Protein AF-A0A1H6TQX0-F1 (afdb_monomer_lite)

Radius of gyration: 22.87 Å; chains: 1; bounding box: 57×32×76 Å

Organism: NCBI:txid64971

Foldseek 3Di:
DDADQFVVVVCVVVQKDKWKFFLALATETDDPVRVVCQRVQNDADQADHPQWRFMKMWIDHPVCLPDIDIFTFTFGHDLLRGGPRPLRRVLVVVQVVLVVVVVVVVVPPPDDRDCPVSLPPRPGGDDRPPLSVLLNVLVSCVVSVHDQDPLQVVLLCCLLPPDDVSVVVHDLNNLLNLLVCCPPPPNLVSNLVCQLVDDLVSLQSNLSSLLNDARDQSNLASLQVNLVVLLQDPPRDLSNNLSSLSNQLHPNHDDDCVLVLVCLQPQDPVRSCNVSLQDLSNLVSCLSRNLVVCLPLSSVLSSLLSLLVHDLVRNVVSVSSQCSRNSSVVSVVVCQVVPDCPGSNVVSVVVVVVVVVVVD

pLDDT: mean 90.81, std 10.75, range [38.16, 98.5]

Secondary structure (DSSP, 8-state):
-PPP--HHHHHHHHT-EEEEEE-SSS-EEPPHHHHHHHHTTSS--SS-BTTEEEEEEEEEETTEEEEEEEEEEEEEB-TTS-B-HHHHHHHHHHHHHHHHHHHHHTTTS------HHHHTT-TTB----HHHHHHHHHHHHHHTTPPPPTTHHHHHHHHHS--TTGGGG--HHHHHHHHHHTTSTTHHHHHHTTGGGS-HHHHHHHHHHHTTSPPPHHHHHHHHHHHHHHHT-TT--HHHHHHHHHHT--TT-----HHHHHHHHS--TTSTTHHHHT-HHHHHHHHHH-TTGGGSHHHHHHHHHHHTTS-HHHHHHHHHHHHHSHHHHHHHHHHHHH--TTSHHHHHHHHHHHHHHTT-

Structure (mmCIF, N/CA/C/O backbone):
data_AF-A0A1H6TQX0-F1
#
_entry.id   AF-A0A1H6TQX0-F1
#
loop_
_atom_site.group_PDB
_atom_site.id
_atom_site.type_symbol
_atom_site.label_atom_id
_atom_site.label_alt_id
_atom_site.label_comp_id
_atom_site.label_asym_id
_atom_site.label_entity_id
_atom_site.label_seq_id
_atom_site.pdbx_PDB_ins_code
_atom_site.Cartn_x
_atom_site.Cartn_y
_atom_site.Cartn_z
_atom_site.occupancy
_atom_site.B_iso_or_equiv
_atom_site.auth_seq_id
_atom_site.auth_comp_id
_atom_site.auth_asym_id
_atom_site.auth_atom_id
_atom_site.pdbx_PDB_model_num
ATOM 1 N N . MET A 1 1 ? -14.479 -4.172 -39.875 1.00 38.50 1 MET A N 1
ATOM 2 C CA . MET A 1 1 ? -13.269 -3.961 -39.053 1.00 38.50 1 MET A CA 1
ATOM 3 C C . MET A 1 1 ? -13.738 -3.747 -37.628 1.00 38.50 1 MET A C 1
ATOM 5 O O . MET A 1 1 ? -14.484 -2.806 -37.402 1.00 38.50 1 MET A O 1
ATOM 9 N N . SER A 1 2 ? -13.435 -4.670 -36.717 1.00 43.44 2 SER A N 1
ATOM 10 C CA . SER A 1 2 ? -13.906 -4.606 -35.328 1.00 43.44 2 SER A CA 1
ATOM 11 C C . SER A 1 2 ? -13.287 -3.389 -34.644 1.00 43.44 2 SER A C 1
ATOM 13 O O . SER A 1 2 ? -12.057 -3.279 -34.618 1.00 43.44 2 SER A O 1
ATOM 15 N N . ALA A 1 3 ? -14.134 -2.472 -34.173 1.00 55.44 3 ALA A N 1
ATOM 16 C CA . ALA A 1 3 ? -13.717 -1.235 -33.531 1.00 55.44 3 ALA A CA 1
ATOM 17 C C . ALA A 1 3 ? -12.873 -1.524 -32.277 1.00 55.44 3 ALA A C 1
ATOM 19 O O . ALA A 1 3 ? -13.011 -2.564 -31.635 1.00 55.44 3 ALA A O 1
ATOM 20 N N . PHE A 1 4 ? -11.932 -0.629 -31.993 1.00 59.53 4 PHE A N 1
ATOM 21 C CA . PHE A 1 4 ? -11.082 -0.707 -30.816 1.00 59.53 4 PHE A CA 1
ATOM 22 C C . PHE A 1 4 ? -11.877 -0.214 -29.611 1.00 59.53 4 PHE A C 1
ATOM 24 O O . PHE A 1 4 ? -12.321 0.936 -29.600 1.00 59.53 4 PHE A O 1
ATOM 31 N N . HIS A 1 5 ? -12.058 -1.077 -28.617 1.00 75.88 5 HIS A N 1
ATOM 32 C CA . HIS A 1 5 ? -12.863 -0.753 -27.440 1.00 75.88 5 HIS A CA 1
ATOM 33 C C . HIS A 1 5 ? -12.057 -0.806 -26.135 1.00 75.88 5 HIS A C 1
ATOM 35 O O . HIS A 1 5 ? -12.565 -0.402 -25.095 1.00 75.88 5 HIS A O 1
ATOM 41 N N . THR A 1 6 ? -10.801 -1.268 -26.169 1.00 89.75 6 THR A N 1
ATOM 42 C CA . THR A 1 6 ? -9.946 -1.390 -24.978 1.00 89.75 6 THR A CA 1
ATOM 43 C C . THR A 1 6 ? -8.479 -1.042 -25.270 1.00 89.75 6 THR A C 1
ATOM 45 O O . THR A 1 6 ? -8.021 -1.104 -26.413 1.00 89.75 6 THR A O 1
ATOM 48 N N . LEU A 1 7 ? -7.730 -0.662 -24.233 1.00 92.00 7 LEU A N 1
ATOM 49 C CA . LEU A 1 7 ? -6.272 -0.521 -24.252 1.00 92.00 7 LEU A CA 1
ATOM 50 C C . LEU A 1 7 ? -5.598 -1.880 -24.433 1.00 92.00 7 LEU A C 1
ATOM 52 O O . LEU A 1 7 ? -4.592 -1.961 -25.129 1.00 92.00 7 LEU A O 1
ATOM 56 N N . THR A 1 8 ? -6.170 -2.945 -23.866 1.00 92.06 8 THR A N 1
ATOM 57 C CA . THR A 1 8 ? -5.732 -4.324 -24.124 1.00 92.06 8 THR A CA 1
ATOM 58 C C . THR A 1 8 ? -5.722 -4.622 -25.627 1.00 92.06 8 THR A C 1
ATOM 60 O O . THR A 1 8 ? -4.675 -4.980 -26.162 1.00 92.06 8 THR A O 1
ATOM 63 N N . ASP A 1 9 ? -6.835 -4.380 -26.335 1.00 89.50 9 ASP A N 1
ATOM 64 C CA . ASP A 1 9 ? -6.914 -4.575 -27.793 1.00 89.50 9 ASP A CA 1
ATOM 65 C C . ASP A 1 9 ? -5.861 -3.742 -28.533 1.00 89.50 9 ASP A C 1
ATOM 67 O O . ASP A 1 9 ? -5.302 -4.175 -29.544 1.00 89.50 9 ASP A O 1
ATOM 71 N N . PHE A 1 10 ? -5.617 -2.519 -28.057 1.00 88.75 10 PHE A N 1
ATOM 72 C CA . PHE A 1 10 ? -4.607 -1.639 -28.626 1.00 88.75 10 PHE A CA 1
ATOM 73 C C . PHE A 1 10 ? -3.198 -2.236 -28.487 1.00 88.75 10 PHE A C 1
ATOM 75 O O . PHE A 1 10 ? -2.486 -2.343 -29.490 1.00 88.75 10 PHE A O 1
ATOM 82 N N . PHE A 1 11 ? -2.792 -2.657 -27.286 1.00 90.12 11 PHE A N 1
ATOM 83 C CA . PHE A 1 11 ? -1.466 -3.236 -27.057 1.00 90.12 11 PHE A CA 1
ATOM 84 C C . PHE A 1 11 ? -1.273 -4.550 -27.824 1.00 90.12 11 PHE A C 1
ATOM 86 O O . PHE A 1 11 ? -0.277 -4.702 -28.530 1.00 90.12 11 PHE A O 1
ATOM 93 N N . GLU A 1 12 ? -2.257 -5.451 -27.789 1.00 89.12 12 GLU A N 1
ATOM 94 C CA . GLU A 1 12 ? -2.189 -6.734 -28.500 1.00 89.12 12 GLU A CA 1
ATOM 95 C C . GLU A 1 12 ? -2.036 -6.553 -30.016 1.00 89.12 12 GLU A C 1
ATOM 97 O O . GLU A 1 12 ? -1.191 -7.191 -30.643 1.00 89.12 12 GLU A O 1
ATOM 102 N N . ARG A 1 13 ? -2.813 -5.649 -30.624 1.00 85.12 13 ARG A N 1
ATOM 103 C CA . ARG A 1 13 ? -2.781 -5.432 -32.081 1.00 85.12 13 ARG A CA 1
ATOM 104 C C . ARG A 1 13 ? -1.584 -4.619 -32.552 1.00 85.12 13 ARG A C 1
ATOM 106 O O . ARG A 1 13 ? -1.147 -4.799 -33.685 1.00 85.12 13 ARG A O 1
ATOM 113 N N . SER A 1 14 ? -1.079 -3.716 -31.714 1.00 85.12 14 SER A N 1
ATOM 114 C CA . SER A 1 14 ? 0.161 -2.978 -31.988 1.00 85.12 14 SER A CA 1
ATOM 115 C C . SER A 1 14 ? 1.407 -3.853 -31.813 1.00 85.12 14 SER A C 1
ATOM 117 O O . SER A 1 14 ? 2.475 -3.496 -32.304 1.00 85.12 14 SER A O 1
ATOM 119 N N . GLY A 1 15 ? 1.278 -5.013 -31.159 1.00 87.44 15 GLY A N 1
ATOM 120 C CA . GLY A 1 15 ? 2.401 -5.886 -30.830 1.00 87.44 15 GLY A CA 1
ATOM 121 C C . GLY A 1 15 ? 3.243 -5.360 -29.666 1.00 87.44 15 GLY A C 1
ATOM 122 O O . GLY A 1 15 ? 4.399 -5.758 -29.526 1.00 87.44 15 GLY A O 1
ATOM 123 N N . ALA A 1 16 ? 2.696 -4.450 -28.857 1.00 89.88 16 ALA A N 1
ATOM 124 C CA . ALA A 1 16 ? 3.351 -3.951 -27.659 1.00 89.88 16 ALA A CA 1
ATOM 125 C C . ALA A 1 16 ? 3.200 -4.950 -26.503 1.00 89.88 16 ALA A C 1
ATOM 127 O O . ALA A 1 16 ? 2.113 -5.458 -26.226 1.00 89.88 16 ALA A O 1
ATOM 128 N N . CYS A 1 17 ? 4.290 -5.178 -25.778 1.00 91.88 17 CYS A N 1
ATOM 129 C CA . CYS A 1 17 ? 4.244 -5.808 -24.465 1.00 91.88 17 CYS A CA 1
ATOM 130 C C . CYS A 1 17 ? 3.866 -4.746 -23.432 1.00 91.88 17 CYS A C 1
ATOM 132 O O . CYS A 1 17 ? 4.392 -3.634 -23.495 1.00 91.88 17 CYS A O 1
ATOM 134 N N . TYR A 1 18 ? 3.001 -5.072 -22.469 1.00 94.69 18 TYR A N 1
ATOM 135 C CA . TYR A 1 18 ? 2.595 -4.122 -21.434 1.00 94.69 18 TYR A CA 1
ATOM 136 C C . TYR A 1 18 ? 2.398 -4.772 -20.061 1.00 94.69 18 TYR A C 1
ATOM 138 O O . TYR A 1 18 ? 2.115 -5.964 -19.951 1.00 94.69 18 TYR A O 1
ATOM 146 N N . GLN A 1 19 ? 2.501 -3.949 -19.019 1.00 96.38 19 GLN A N 1
ATOM 147 C CA . GLN A 1 19 ? 2.161 -4.278 -17.640 1.00 96.38 19 GLN A CA 1
ATOM 148 C C . GLN A 1 19 ? 1.362 -3.128 -17.031 1.00 96.38 19 GLN A C 1
ATOM 150 O O . GLN A 1 19 ? 1.789 -1.970 -17.056 1.00 96.38 19 GLN A O 1
ATOM 155 N N . ALA A 1 20 ? 0.209 -3.465 -16.457 1.00 97.44 20 ALA A N 1
ATOM 156 C CA . ALA A 1 20 ? -0.610 -2.533 -15.699 1.00 97.44 20 ALA A CA 1
ATOM 157 C C . ALA A 1 20 ? -0.277 -2.591 -14.205 1.00 97.44 20 ALA A C 1
ATOM 159 O O . ALA A 1 20 ? 0.043 -3.651 -13.665 1.00 97.44 20 ALA A O 1
ATOM 160 N N . PHE A 1 21 ? -0.385 -1.448 -13.540 1.00 97.94 21 PHE A N 1
ATOM 161 C CA . PHE A 1 21 ? -0.155 -1.273 -12.113 1.00 97.94 21 PHE A CA 1
ATOM 162 C C . PHE A 1 21 ? -1.321 -0.499 -11.499 1.00 97.94 21 PHE A C 1
ATOM 164 O O . PHE A 1 21 ? -1.766 0.493 -12.080 1.00 97.94 21 PHE A O 1
ATOM 171 N N . ASP A 1 22 ? -1.779 -0.905 -10.312 1.00 97.38 22 ASP A N 1
ATOM 172 C CA . ASP A 1 22 ? -2.565 -0.007 -9.461 1.00 97.38 22 ASP A CA 1
ATOM 173 C C . ASP A 1 22 ? -1.637 1.087 -8.936 1.00 97.38 22 ASP A C 1
ATOM 175 O O . ASP A 1 22 ? -0.487 0.823 -8.599 1.00 97.38 22 ASP A O 1
ATOM 179 N N . LEU A 1 23 ? -2.141 2.314 -8.870 1.00 96.69 23 LEU A N 1
ATOM 180 C CA . LEU A 1 23 ? -1.506 3.464 -8.225 1.00 96.69 23 LEU A CA 1
ATOM 181 C C . LEU A 1 23 ? -2.432 4.104 -7.182 1.00 96.69 23 LEU A C 1
ATOM 183 O O . LEU A 1 23 ? -2.080 5.123 -6.582 1.00 96.69 23 LEU A O 1
ATOM 187 N N . GLY A 1 24 ? -3.630 3.548 -6.982 1.00 93.12 24 GLY A N 1
ATOM 188 C CA . GLY A 1 24 ? -4.632 4.071 -6.068 1.00 93.12 24 GLY A CA 1
ATOM 189 C C . GLY A 1 24 ? -4.248 3.808 -4.619 1.00 93.12 24 GLY A C 1
ATOM 190 O O . GLY A 1 24 ? -3.611 4.643 -3.960 1.00 93.12 24 GLY A O 1
ATOM 191 N N . ARG A 1 25 ? -4.661 2.643 -4.113 1.00 91.00 25 ARG A N 1
ATOM 192 C CA . ARG A 1 25 ? -4.471 2.283 -2.701 1.00 91.00 25 ARG A CA 1
ATOM 193 C C . ARG A 1 25 ? -3.053 1.796 -2.433 1.00 91.00 25 ARG A C 1
ATOM 195 O O . ARG A 1 25 ? -2.529 2.089 -1.358 1.00 91.00 25 ARG A O 1
ATOM 202 N N . ARG A 1 26 ? -2.418 1.111 -3.387 1.00 93.56 26 ARG A N 1
ATOM 203 C CA . ARG A 1 26 ? -1.038 0.615 -3.285 1.00 93.56 26 ARG A CA 1
ATOM 204 C C . ARG A 1 26 ? -0.415 0.577 -4.673 1.00 93.56 26 ARG A C 1
ATOM 206 O O . ARG A 1 26 ? -1.087 0.183 -5.615 1.00 93.56 26 ARG A O 1
ATOM 213 N N . VAL A 1 27 ? 0.860 0.939 -4.802 1.00 96.88 27 VAL A N 1
ATOM 214 C CA . VAL A 1 27 ? 1.563 0.687 -6.064 1.00 96.88 27 VAL A CA 1
ATOM 215 C C . VAL A 1 27 ? 1.867 -0.802 -6.159 1.00 96.88 27 VAL A C 1
ATOM 217 O O . VAL A 1 27 ? 2.654 -1.308 -5.365 1.00 96.88 27 VAL A O 1
ATOM 220 N N . GLN A 1 28 ? 1.221 -1.505 -7.084 1.00 95.88 28 GLN A N 1
ATOM 221 C CA . GLN A 1 28 ? 1.398 -2.949 -7.260 1.00 95.88 28 GLN A CA 1
ATOM 222 C C . GLN A 1 28 ? 1.083 -3.371 -8.699 1.00 95.88 28 GLN A C 1
ATOM 224 O O . GLN A 1 28 ? 0.203 -2.766 -9.321 1.00 95.88 28 GLN A O 1
ATOM 229 N N . PRO A 1 29 ? 1.766 -4.392 -9.243 1.00 96.56 29 PRO A N 1
ATOM 230 C CA . PRO A 1 29 ? 1.398 -4.957 -10.533 1.00 96.56 29 PRO A CA 1
ATOM 231 C C . PRO A 1 29 ? -0.009 -5.560 -10.466 1.00 96.56 29 PRO A C 1
ATOM 233 O O . PRO A 1 29 ? -0.403 -6.150 -9.462 1.00 96.56 29 PRO A O 1
ATOM 236 N N . LEU A 1 30 ? -0.763 -5.408 -11.550 1.00 96.94 30 LEU A N 1
ATOM 237 C CA . LEU A 1 30 ? -2.040 -6.080 -11.747 1.00 96.94 30 LEU A CA 1
ATOM 238 C C . LEU A 1 30 ? -1.829 -7.347 -12.572 1.00 96.94 30 LEU A C 1
ATOM 240 O O . LEU A 1 30 ? -1.151 -7.312 -13.602 1.00 96.94 30 LEU A O 1
ATOM 244 N N . ASP A 1 31 ? -2.457 -8.447 -12.159 1.00 95.94 31 ASP A N 1
ATOM 245 C CA . ASP A 1 31 ? -2.520 -9.652 -12.984 1.00 95.94 31 ASP A CA 1
ATOM 246 C C . ASP A 1 31 ? -3.181 -9.329 -14.330 1.00 95.94 31 ASP A C 1
ATOM 248 O O . ASP A 1 31 ? -4.234 -8.684 -14.379 1.00 95.94 31 ASP A O 1
ATOM 252 N N . THR A 1 32 ? -2.594 -9.803 -15.432 1.00 93.56 32 THR A N 1
ATOM 253 C CA . THR A 1 32 ? -3.079 -9.510 -16.790 1.00 93.56 32 THR A CA 1
ATOM 254 C C . THR A 1 32 ? -4.543 -9.905 -16.970 1.00 93.56 32 THR A C 1
ATOM 256 O O . THR A 1 32 ? -5.335 -9.118 -17.480 1.00 93.56 32 THR A O 1
ATOM 259 N N . SER A 1 33 ? -4.937 -11.087 -16.486 1.00 95.38 33 SER A N 1
ATOM 260 C CA . SER A 1 33 ? -6.320 -11.568 -16.581 1.00 95.38 33 SER A CA 1
ATOM 261 C C . SER A 1 33 ? -7.298 -10.713 -15.771 1.00 95.38 33 SER A C 1
ATOM 263 O O . SER A 1 33 ? -8.414 -10.454 -16.220 1.00 95.38 33 SER A O 1
ATOM 265 N N . TYR A 1 34 ? -6.880 -10.231 -14.596 1.00 96.44 34 TYR A N 1
ATOM 266 C CA . TYR A 1 34 ? -7.674 -9.308 -13.792 1.00 96.44 34 TYR A CA 1
ATOM 267 C C . TYR A 1 34 ? -7.843 -7.964 -14.510 1.00 96.44 34 TYR A C 1
ATOM 269 O O . TYR A 1 34 ? -8.967 -7.471 -14.608 1.00 96.44 34 TYR A O 1
ATOM 277 N N . TRP A 1 35 ? -6.756 -7.399 -15.049 1.00 96.31 35 TRP A N 1
ATOM 278 C CA . TRP A 1 35 ? -6.792 -6.157 -15.821 1.00 96.31 35 TRP A CA 1
ATOM 279 C C . TRP A 1 35 ? -7.755 -6.260 -17.012 1.00 96.31 35 TRP A C 1
ATOM 281 O O . TRP A 1 35 ? -8.630 -5.411 -17.161 1.00 96.31 35 TRP A O 1
ATOM 291 N N . GLN A 1 36 ? -7.652 -7.327 -17.808 1.00 94.75 36 GLN A N 1
ATOM 292 C CA . GLN A 1 36 ? -8.508 -7.556 -18.977 1.00 94.75 36 GLN A CA 1
ATOM 293 C C . GLN A 1 36 ? -9.991 -7.702 -18.596 1.00 94.75 36 GLN A C 1
ATOM 295 O O . GLN A 1 36 ? -10.868 -7.123 -19.244 1.00 94.75 36 GLN A O 1
ATOM 300 N N . ALA A 1 37 ? -10.294 -8.436 -17.520 1.00 95.69 37 ALA A N 1
ATOM 301 C CA . ALA A 1 37 ? -11.662 -8.591 -17.022 1.00 95.69 37 ALA A CA 1
ATOM 302 C C . ALA A 1 37 ? -12.241 -7.270 -16.481 1.00 95.69 37 ALA A C 1
ATOM 304 O O . ALA A 1 37 ? -13.411 -6.962 -16.705 1.00 95.69 37 ALA A O 1
ATOM 305 N N . PHE A 1 38 ? -11.429 -6.470 -15.788 1.00 96.19 38 PHE A N 1
ATOM 306 C CA . PHE A 1 38 ? -11.829 -5.138 -15.338 1.00 96.19 38 PHE A CA 1
ATOM 307 C C . PHE A 1 38 ? -12.083 -4.201 -16.525 1.00 96.19 38 PHE A C 1
ATOM 309 O O . PHE A 1 38 ? -13.152 -3.600 -16.620 1.00 96.19 38 PHE A O 1
ATOM 316 N N . GLU A 1 39 ? -11.126 -4.098 -17.448 1.00 94.94 39 GLU A N 1
ATOM 317 C CA . GLU A 1 39 ? -11.208 -3.174 -18.575 1.00 94.94 39 GLU A CA 1
ATOM 318 C C . GLU A 1 39 ? -12.391 -3.499 -19.490 1.00 94.94 39 GLU A C 1
ATOM 320 O O . GLU A 1 39 ? -13.044 -2.585 -19.984 1.00 94.94 39 GLU A O 1
ATOM 325 N N . SER A 1 40 ? -12.722 -4.778 -19.671 1.00 93.06 40 SER A N 1
ATOM 326 C CA . SER A 1 40 ? -13.898 -5.219 -20.433 1.00 93.06 40 SER A CA 1
ATOM 327 C C . SER A 1 40 ? -15.232 -5.049 -19.688 1.00 93.06 40 SER A C 1
ATOM 329 O O . SER A 1 40 ? -16.283 -5.376 -20.238 1.00 93.06 40 SER A O 1
ATOM 331 N N . GLY A 1 41 ? -15.220 -4.526 -18.457 1.00 93.44 41 GLY A N 1
ATOM 332 C CA . GLY A 1 41 ? -16.420 -4.321 -17.642 1.00 93.44 41 GLY A CA 1
ATOM 333 C C . GLY A 1 41 ? -17.017 -5.610 -17.072 1.00 93.44 41 GLY A C 1
ATOM 334 O O . GLY A 1 41 ? -18.166 -5.612 -16.642 1.00 93.44 41 GLY A O 1
ATOM 335 N N . GLN A 1 42 ? -16.263 -6.710 -17.055 1.00 94.50 42 GLN A N 1
ATOM 336 C CA . GLN A 1 42 ? -16.719 -8.007 -16.539 1.00 94.50 42 GLN A CA 1
ATOM 337 C C . GLN A 1 42 ? -16.549 -8.132 -15.020 1.00 94.50 42 GLN A C 1
ATOM 339 O O . GLN A 1 42 ? -17.173 -8.989 -14.394 1.00 94.50 42 GLN A O 1
ATOM 344 N N . ARG A 1 43 ? -15.707 -7.289 -14.411 1.00 94.81 43 ARG A N 1
ATOM 345 C CA . ARG A 1 43 ? -15.437 -7.291 -12.969 1.00 94.81 43 ARG A CA 1
ATOM 346 C C . ARG A 1 43 ? -15.278 -5.864 -12.429 1.00 94.81 43 ARG A C 1
ATOM 348 O O . ARG A 1 43 ? -14.685 -5.039 -13.124 1.00 94.81 43 ARG A O 1
ATOM 355 N N . PRO A 1 44 ? -15.736 -5.564 -11.196 1.00 94.81 44 PRO A N 1
ATOM 356 C CA . PRO A 1 44 ? -15.429 -4.290 -10.557 1.00 94.81 44 PRO A CA 1
ATOM 357 C C . PRO A 1 44 ? -13.935 -4.178 -10.230 1.00 94.81 44 PRO A C 1
ATOM 359 O O . PRO A 1 44 ? -13.253 -5.181 -10.000 1.00 94.81 44 PRO A O 1
ATOM 362 N N . TYR A 1 45 ? -13.441 -2.945 -10.154 1.00 96.00 45 TYR A N 1
ATOM 363 C CA . TYR A 1 45 ? -12.086 -2.661 -9.709 1.00 96.00 45 TYR A CA 1
ATOM 364 C C . TYR A 1 45 ? -11.943 -2.942 -8.205 1.00 96.00 45 TYR A C 1
ATOM 366 O O . TYR A 1 45 ? -12.713 -2.443 -7.386 1.00 96.00 45 TYR A O 1
ATOM 374 N N . ALA A 1 46 ? -10.944 -3.734 -7.834 1.00 92.25 46 ALA A N 1
ATOM 375 C CA . ALA A 1 46 ? -10.651 -4.163 -6.473 1.00 92.25 46 ALA A CA 1
ATOM 376 C C . ALA A 1 46 ? -10.038 -3.058 -5.599 1.00 92.25 46 ALA A C 1
ATOM 378 O O . ALA A 1 46 ? -10.178 -3.104 -4.379 1.00 92.25 46 ALA A O 1
ATOM 379 N N . TYR A 1 47 ? -9.377 -2.062 -6.203 1.00 93.00 47 TYR A N 1
ATOM 380 C CA . TYR A 1 47 ? -8.585 -1.057 -5.478 1.00 93.00 47 TYR A CA 1
ATOM 381 C C . TYR A 1 47 ? -9.040 0.383 -5.747 1.00 93.00 47 TYR A C 1
ATOM 383 O O . TYR A 1 47 ? -8.213 1.246 -6.048 1.00 93.00 47 TYR A O 1
ATOM 391 N N . PRO A 1 48 ? -10.347 0.686 -5.682 1.00 93.38 48 PRO A N 1
ATOM 392 C CA . PRO A 1 48 ? -10.823 1.998 -6.071 1.00 93.38 48 PRO A CA 1
ATOM 393 C C . PRO A 1 48 ? -10.272 3.085 -5.144 1.00 93.38 48 PRO A C 1
ATOM 395 O O . PRO A 1 48 ? -10.147 2.904 -3.926 1.00 93.38 48 PRO A O 1
ATOM 398 N N . TRP A 1 49 ? -9.976 4.234 -5.746 1.00 91.12 49 TRP A N 1
ATOM 399 C CA . TRP A 1 49 ? -9.546 5.440 -5.057 1.00 91.12 49 TRP A CA 1
ATOM 400 C C . TRP A 1 49 ? -10.362 6.622 -5.566 1.00 91.12 49 TRP A C 1
ATOM 402 O O . TRP A 1 49 ? -10.295 6.957 -6.749 1.00 91.12 49 TRP A O 1
ATOM 412 N N . GLN A 1 50 ? -11.151 7.244 -4.685 1.00 90.06 50 GLN A N 1
ATOM 413 C CA . GLN A 1 50 ? -11.994 8.397 -5.036 1.00 90.06 50 GLN A CA 1
ATOM 414 C C . GLN A 1 50 ? -12.860 8.149 -6.290 1.00 90.06 50 GLN A C 1
ATOM 416 O O . GLN A 1 50 ? -12.906 8.978 -7.192 1.00 90.06 50 GLN A O 1
ATOM 421 N N . GLN A 1 51 ? -13.520 6.987 -6.358 1.00 92.94 51 GLN A N 1
ATOM 422 C CA . GLN A 1 51 ? -14.355 6.570 -7.498 1.00 92.94 51 GLN A CA 1
ATOM 423 C C . GLN A 1 51 ? -13.603 6.446 -8.839 1.00 92.94 51 GLN A C 1
ATOM 425 O O . GLN A 1 51 ? -14.205 6.493 -9.908 1.00 92.94 51 GLN A O 1
ATOM 430 N N . THR A 1 52 ? -12.283 6.258 -8.801 1.00 96.00 52 THR A N 1
ATOM 431 C CA . THR A 1 52 ? -11.452 6.027 -9.989 1.00 96.00 52 THR A CA 1
ATOM 432 C C . THR A 1 52 ? -10.547 4.810 -9.809 1.00 96.00 52 THR A C 1
ATOM 434 O O . THR A 1 52 ? -10.153 4.471 -8.689 1.00 96.00 52 THR A O 1
ATOM 437 N N . ALA A 1 53 ? -10.199 4.162 -10.918 1.00 96.81 53 ALA A N 1
ATOM 438 C CA . ALA A 1 53 ? -9.035 3.296 -11.013 1.00 96.81 53 ALA A CA 1
ATOM 439 C C . ALA A 1 53 ? -7.833 4.159 -11.419 1.00 96.81 53 ALA A C 1
ATOM 441 O O . ALA A 1 53 ? -7.750 4.616 -12.561 1.00 96.81 53 ALA A O 1
ATOM 442 N N . CYS A 1 54 ? -6.930 4.418 -10.472 1.00 97.19 54 CYS A N 1
ATOM 443 C CA . CYS A 1 54 ? -5.663 5.103 -10.725 1.00 97.19 54 CYS A CA 1
ATOM 444 C C . CYS A 1 54 ? -4.649 4.074 -11.224 1.00 97.19 54 CYS A C 1
ATOM 446 O O . CYS A 1 54 ? -4.248 3.201 -10.459 1.00 97.19 54 CYS A O 1
ATOM 448 N N . LEU A 1 55 ? -4.229 4.178 -12.478 1.00 97.44 55 LEU A N 1
ATOM 449 C CA . LEU A 1 55 ? -3.451 3.155 -13.167 1.00 97.44 55 LEU A CA 1
ATOM 450 C C . LEU A 1 55 ? -2.139 3.721 -13.694 1.00 97.44 55 LEU A C 1
ATOM 452 O O . LEU A 1 55 ? -2.093 4.845 -14.196 1.00 97.44 55 LEU A O 1
ATOM 456 N N . GLY A 1 56 ? -1.092 2.907 -13.618 1.00 97.19 56 GLY A N 1
ATOM 457 C CA . GLY A 1 56 ? 0.148 3.089 -14.362 1.00 97.19 56 GLY A CA 1
ATOM 458 C C . GLY A 1 56 ? 0.291 1.980 -15.396 1.00 97.19 56 GLY A C 1
ATOM 459 O O . GLY A 1 56 ? 0.108 0.812 -15.072 1.00 97.19 56 GLY A O 1
ATOM 460 N N . LEU A 1 57 ? 0.616 2.328 -16.633 1.00 96.12 57 LEU A N 1
ATOM 461 C CA . LEU A 1 57 ? 0.875 1.383 -17.714 1.00 96.12 57 LEU A CA 1
ATOM 462 C C . LEU A 1 57 ? 2.319 1.560 -18.155 1.00 96.12 57 LEU A C 1
ATOM 464 O O . LEU A 1 57 ? 2.704 2.661 -18.536 1.00 96.12 57 LEU A O 1
ATOM 468 N N . VAL A 1 58 ? 3.100 0.486 -18.108 1.00 95.25 58 VAL A N 1
ATOM 469 C CA . VAL A 1 58 ? 4.410 0.408 -18.763 1.00 95.25 58 VAL A CA 1
ATOM 470 C C . VAL A 1 58 ? 4.231 -0.434 -20.008 1.00 95.25 58 VAL A C 1
ATOM 472 O O . VAL A 1 58 ? 3.674 -1.525 -19.913 1.00 95.25 58 VAL A O 1
ATOM 475 N N . PHE A 1 59 ? 4.702 0.034 -21.156 1.00 92.94 59 PHE A N 1
ATOM 476 C CA . PHE A 1 59 ? 4.670 -0.756 -22.379 1.00 92.94 59 PHE A CA 1
ATOM 477 C C . PHE A 1 59 ? 5.870 -0.471 -23.272 1.00 92.94 59 PHE A C 1
ATOM 479 O O . PHE A 1 59 ? 6.462 0.603 -23.225 1.00 92.94 59 PHE A O 1
ATOM 486 N N . TYR A 1 60 ? 6.246 -1.452 -24.079 1.00 90.12 60 TYR A N 1
ATOM 487 C CA . TYR A 1 60 ? 7.370 -1.370 -25.002 1.00 90.12 60 TYR A CA 1
ATOM 488 C C . TYR A 1 60 ? 7.107 -2.257 -26.215 1.00 90.12 60 TYR A C 1
ATOM 490 O O . TYR A 1 60 ? 6.358 -3.233 -26.147 1.00 90.12 60 TYR A O 1
ATOM 498 N N . TYR A 1 61 ? 7.749 -1.936 -27.332 1.00 88.69 61 TYR A N 1
ATOM 499 C CA . TYR A 1 61 ? 7.718 -2.792 -28.512 1.00 88.69 61 TYR A CA 1
ATOM 500 C C . TYR A 1 61 ? 8.907 -3.755 -28.476 1.00 88.69 61 TYR A C 1
ATOM 502 O O . TYR A 1 61 ? 10.022 -3.311 -28.195 1.00 88.69 61 TYR A O 1
ATOM 510 N N . PRO A 1 62 ? 8.736 -5.048 -28.809 1.00 87.25 62 PRO A N 1
ATOM 511 C CA . PRO A 1 62 ? 9.843 -6.008 -28.844 1.00 87.25 62 PRO A CA 1
ATOM 512 C C . PRO A 1 62 ? 11.010 -5.598 -29.755 1.00 87.25 62 PRO A C 1
ATOM 514 O O . PRO A 1 62 ? 12.142 -6.013 -29.529 1.00 87.25 62 PRO A O 1
ATOM 517 N N . SER A 1 63 ? 10.755 -4.762 -30.766 1.00 83.81 63 SER A N 1
ATOM 518 C CA . SER A 1 63 ? 11.781 -4.183 -31.641 1.00 83.81 63 SER A CA 1
ATOM 519 C C . SER A 1 63 ? 12.638 -3.099 -30.972 1.00 83.81 63 SER A C 1
ATOM 521 O O . SER A 1 63 ? 13.722 -2.804 -31.464 1.00 83.81 63 SER A O 1
ATOM 523 N N . ALA A 1 64 ? 12.163 -2.496 -29.879 1.00 82.38 64 ALA A N 1
ATOM 524 C CA . ALA A 1 64 ? 12.827 -1.425 -29.138 1.00 82.38 64 ALA A CA 1
ATOM 525 C C . ALA A 1 64 ? 12.569 -1.564 -27.618 1.00 82.38 64 ALA A C 1
ATOM 527 O O . ALA A 1 64 ? 11.911 -0.719 -27.012 1.00 82.38 64 ALA A O 1
ATOM 528 N N . PRO A 1 65 ? 13.069 -2.633 -26.969 1.00 80.12 65 PRO A N 1
ATOM 529 C CA . PRO A 1 65 ? 12.756 -2.930 -25.568 1.00 80.12 65 PRO A CA 1
ATOM 530 C C . PRO A 1 65 ? 13.405 -1.966 -24.560 1.00 80.12 65 PRO A C 1
ATOM 532 O O . PRO A 1 65 ? 13.053 -1.984 -23.384 1.00 80.12 65 PRO A O 1
ATOM 535 N N . GLN A 1 66 ? 14.364 -1.143 -24.998 1.00 80.94 66 GLN A N 1
ATOM 536 C CA . GLN A 1 66 ? 15.094 -0.204 -24.137 1.00 80.94 66 GLN A CA 1
ATOM 537 C C . GLN A 1 66 ? 14.382 1.141 -23.950 1.00 80.94 66 GLN A C 1
ATOM 539 O O . GLN A 1 66 ? 14.761 1.892 -23.055 1.00 80.94 66 GLN A O 1
ATOM 544 N N . ASP A 1 67 ? 13.332 1.407 -24.731 1.00 81.44 67 ASP A N 1
ATOM 545 C CA . ASP A 1 67 ? 12.591 2.669 -24.716 1.00 81.44 67 ASP A CA 1
ATOM 546 C C . ASP A 1 67 ? 11.145 2.440 -24.235 1.00 81.44 67 ASP A C 1
ATOM 548 O O . ASP A 1 67 ? 10.195 2.570 -25.016 1.00 81.44 67 ASP A O 1
ATOM 552 N N . PRO A 1 68 ? 10.937 2.037 -22.963 1.00 88.75 68 PRO A N 1
ATOM 553 C CA . PRO A 1 68 ? 9.601 1.829 -22.438 1.00 88.75 68 PRO A CA 1
ATOM 554 C C . PRO A 1 68 ? 8.858 3.159 -22.327 1.00 88.75 68 PRO A C 1
ATOM 556 O O . PRO A 1 68 ? 9.392 4.179 -21.886 1.00 88.75 68 PRO A O 1
ATOM 559 N N . LEU A 1 69 ? 7.582 3.116 -22.671 1.00 90.44 69 LEU A N 1
ATOM 560 C CA . LEU A 1 69 ? 6.648 4.214 -22.525 1.00 90.44 69 LEU A CA 1
ATOM 561 C C . LEU A 1 69 ? 5.811 4.004 -21.266 1.00 90.44 69 LEU A C 1
ATOM 563 O O . LEU A 1 69 ? 5.501 2.874 -20.877 1.00 90.44 69 LEU A O 1
ATOM 567 N N . VAL A 1 70 ? 5.452 5.116 -20.629 1.00 92.69 70 VAL A N 1
ATOM 568 C CA . VAL A 1 70 ? 4.679 5.130 -19.387 1.00 92.69 70 VAL A CA 1
ATOM 569 C C . VAL A 1 70 ? 3.448 5.999 -19.562 1.00 92.69 70 VAL A C 1
ATOM 571 O O . VAL A 1 70 ? 3.567 7.162 -19.943 1.00 92.69 70 VAL A O 1
ATOM 574 N N . TRP A 1 71 ? 2.282 5.460 -19.213 1.00 94.56 71 TRP A N 1
ATOM 575 C CA . TRP A 1 71 ? 1.041 6.223 -19.102 1.00 94.56 71 TRP A CA 1
ATOM 576 C C . TRP A 1 71 ? 0.469 6.145 -17.696 1.00 94.56 71 TRP A C 1
ATOM 578 O O . TRP A 1 71 ? 0.438 5.080 -17.082 1.00 94.56 71 TRP A O 1
ATOM 588 N N . PHE A 1 72 ? -0.051 7.271 -17.219 1.00 96.12 72 PHE A N 1
ATOM 589 C CA . PHE A 1 72 ? -0.775 7.362 -15.959 1.00 96.12 72 PHE A CA 1
ATOM 590 C C . PHE A 1 72 ? -2.213 7.782 -16.238 1.00 96.12 72 PHE A C 1
ATOM 592 O O . PHE A 1 72 ? -2.456 8.893 -16.709 1.00 96.12 72 PHE A O 1
ATOM 599 N N . LEU A 1 73 ? -3.159 6.884 -15.965 1.00 96.06 73 LEU A N 1
ATOM 600 C CA . LEU A 1 73 ? -4.571 7.053 -16.304 1.00 96.06 73 LEU A CA 1
ATOM 601 C C . LEU A 1 73 ? -5.469 6.930 -15.068 1.00 96.06 73 LEU A C 1
ATOM 603 O O . LEU A 1 73 ? -5.290 6.036 -14.248 1.00 96.06 73 LEU A O 1
ATOM 607 N N . LYS A 1 74 ? -6.470 7.801 -14.948 1.00 96.69 74 LYS A N 1
ATOM 608 C CA . LYS A 1 74 ? -7.589 7.683 -14.009 1.00 96.69 74 LYS A CA 1
ATOM 609 C C . LYS A 1 74 ? -8.837 7.295 -14.778 1.00 96.69 74 LYS A C 1
ATOM 611 O O . LYS A 1 74 ? -9.431 8.133 -15.448 1.00 96.69 74 LYS A O 1
ATOM 616 N N . LEU A 1 75 ? -9.241 6.034 -14.672 1.00 96.44 75 LEU A N 1
ATOM 617 C CA . LEU A 1 75 ? -10.474 5.557 -15.295 1.00 96.44 75 LEU A CA 1
ATOM 618 C C . LEU A 1 75 ? -11.633 5.712 -14.300 1.00 96.44 75 LEU A C 1
ATOM 620 O O . LEU A 1 75 ? -11.546 5.167 -13.196 1.00 96.44 75 LEU A O 1
ATOM 624 N N . PRO A 1 76 ? -12.694 6.465 -14.635 1.00 96.50 76 PRO A N 1
ATOM 625 C CA . PRO A 1 76 ? -13.823 6.655 -13.734 1.00 96.50 76 PRO A CA 1
ATOM 626 C C . PRO A 1 76 ? -14.590 5.348 -13.522 1.00 96.50 76 PRO A C 1
ATOM 628 O O . PRO A 1 76 ? -14.768 4.554 -14.449 1.00 96.50 76 PRO A O 1
ATOM 631 N N . LEU A 1 77 ? -15.044 5.144 -12.288 1.00 96.69 77 LEU A N 1
ATOM 632 C CA . LEU A 1 77 ? -15.814 3.983 -11.861 1.00 96.69 77 LEU A CA 1
ATOM 633 C C . LEU A 1 77 ? -17.251 4.395 -11.532 1.00 96.69 77 LEU A C 1
ATOM 635 O O . LEU A 1 77 ? -17.510 5.527 -11.125 1.00 96.69 77 LEU A O 1
ATOM 639 N N . ASP A 1 78 ? -18.201 3.489 -11.721 1.00 94.56 78 ASP A N 1
ATOM 640 C CA . ASP A 1 78 ? -19.557 3.649 -11.199 1.00 94.56 78 ASP A CA 1
ATOM 641 C C . ASP A 1 78 ? -19.634 3.305 -9.700 1.00 94.56 78 ASP A C 1
ATOM 643 O O . ASP A 1 78 ? -18.656 2.881 -9.083 1.00 94.56 78 ASP A O 1
ATOM 647 N N . GLU A 1 79 ? -20.812 3.458 -9.094 1.00 89.25 79 GLU A N 1
ATOM 648 C CA . GLU A 1 79 ? -21.019 3.174 -7.666 1.00 89.25 79 GLU A CA 1
ATOM 649 C C . GLU A 1 79 ? -20.799 1.699 -7.290 1.00 89.25 79 GLU A C 1
ATOM 651 O O . GLU A 1 79 ? -20.542 1.370 -6.130 1.00 89.25 79 GLU A O 1
ATOM 656 N N . GLN A 1 80 ? -20.868 0.787 -8.260 1.00 89.62 80 GLN A N 1
ATOM 657 C CA . GLN A 1 80 ? -20.585 -0.630 -8.058 1.00 89.62 80 GLN A CA 1
ATOM 658 C C . GLN A 1 80 ? -19.092 -0.957 -8.221 1.00 89.62 80 GLN A C 1
ATOM 660 O O . GLN A 1 80 ? -18.672 -2.045 -7.824 1.00 89.62 80 GLN A O 1
ATOM 665 N N . GLY A 1 81 ? -18.286 -0.005 -8.695 1.00 92.88 81 GLY A N 1
ATOM 666 C CA . GLY A 1 81 ? -16.856 -0.146 -8.939 1.00 92.88 81 GLY A CA 1
ATOM 667 C C . GLY A 1 81 ? -16.522 -0.627 -10.352 1.00 92.88 81 GLY A C 1
ATOM 668 O O . GLY A 1 81 ? -15.362 -0.942 -10.610 1.00 92.88 81 GLY A O 1
ATOM 669 N N . PHE A 1 82 ? -17.492 -0.712 -11.266 1.00 95.38 82 PHE A N 1
ATOM 670 C CA . PHE A 1 82 ? -17.239 -1.050 -12.668 1.00 95.38 82 PHE A CA 1
ATOM 671 C C . PHE A 1 82 ? -16.733 0.165 -13.438 1.00 95.38 82 PHE A C 1
ATOM 673 O O . PHE A 1 82 ? -17.069 1.306 -13.129 1.00 95.38 82 PHE A O 1
ATOM 680 N N . ILE A 1 83 ? -15.920 -0.084 -14.463 1.00 95.88 83 ILE A N 1
ATOM 681 C CA . ILE A 1 83 ? -15.426 0.970 -15.346 1.00 95.88 83 ILE A CA 1
ATOM 682 C C . ILE A 1 83 ? -16.578 1.656 -16.088 1.00 95.88 83 ILE A C 1
ATOM 684 O O . ILE A 1 83 ? -17.424 1.010 -16.706 1.00 95.88 83 ILE A O 1
ATOM 688 N N . GLN A 1 84 ? -16.571 2.986 -16.101 1.00 94.75 84 GLN A N 1
ATOM 689 C CA . GLN A 1 84 ? -17.416 3.749 -17.010 1.00 94.75 84 GLN A CA 1
ATOM 690 C C . GLN A 1 84 ? -16.779 3.705 -18.407 1.00 94.75 84 GLN A C 1
ATOM 692 O O . GLN A 1 84 ? -15.778 4.372 -18.672 1.00 94.75 84 GLN A O 1
ATOM 697 N N . GLY A 1 85 ? -17.339 2.890 -19.305 1.00 89.50 85 GLY A N 1
ATOM 698 C CA . GLY A 1 85 ? -16.724 2.596 -20.606 1.00 89.50 85 GLY A CA 1
ATOM 699 C C . GLY A 1 85 ? -16.571 3.801 -21.543 1.00 89.50 85 GLY A C 1
ATOM 700 O O . GLY A 1 85 ? -15.580 3.891 -22.260 1.00 89.50 85 GLY A O 1
ATOM 701 N N . GLY A 1 86 ? -17.497 4.765 -21.496 1.00 91.62 86 GLY A N 1
ATOM 702 C CA . GLY A 1 86 ? -17.510 5.919 -22.408 1.00 91.62 86 GLY A CA 1
ATOM 703 C C . GLY A 1 86 ? -16.206 6.735 -22.411 1.00 91.62 86 GLY A C 1
ATOM 704 O O . GLY A 1 86 ? -15.616 6.915 -23.477 1.00 91.62 86 GLY A O 1
ATOM 705 N N . PRO A 1 87 ? -15.717 7.205 -21.247 1.00 92.25 87 PRO A N 1
ATOM 706 C CA . PRO A 1 87 ? -14.430 7.894 -21.154 1.00 92.25 87 PRO A CA 1
ATOM 707 C C . PRO A 1 87 ? -13.239 7.079 -21.687 1.00 92.25 87 PRO A C 1
ATOM 709 O O . PRO A 1 87 ? -12.427 7.621 -22.438 1.00 92.25 87 PRO A O 1
ATOM 712 N N . ARG A 1 88 ? -13.152 5.779 -21.369 1.00 91.69 88 ARG A N 1
ATOM 713 C CA . ARG A 1 88 ? -12.111 4.875 -21.902 1.00 91.69 88 ARG A CA 1
ATOM 714 C C . ARG A 1 88 ? -12.196 4.768 -23.427 1.00 91.69 88 ARG A C 1
ATOM 716 O O . ARG A 1 88 ? -11.182 4.910 -24.104 1.00 91.69 88 ARG A O 1
ATOM 723 N N . ASP A 1 89 ? -13.386 4.557 -23.979 1.00 90.75 89 ASP A N 1
ATOM 724 C CA . ASP A 1 89 ? -13.579 4.397 -25.427 1.00 90.75 89 ASP A CA 1
ATOM 725 C C . ASP A 1 89 ? -13.184 5.662 -26.186 1.00 90.75 89 ASP A C 1
ATOM 727 O O . ASP A 1 89 ? -12.535 5.594 -27.230 1.00 90.75 89 ASP A O 1
ATOM 731 N N . ALA A 1 90 ? -13.523 6.830 -25.636 1.00 89.69 90 ALA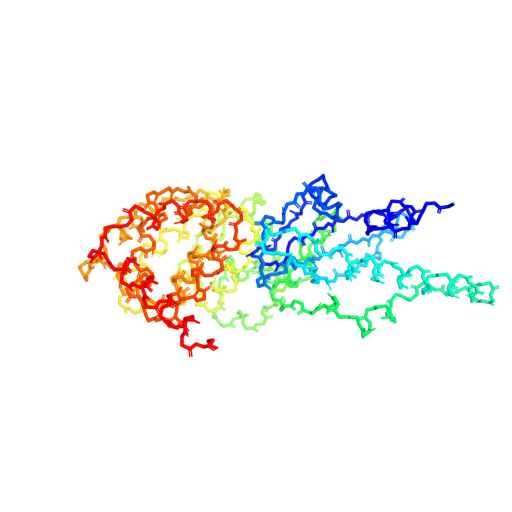 A N 1
ATOM 732 C CA . ALA A 1 90 ? -13.111 8.113 -26.187 1.00 89.69 90 ALA A CA 1
ATOM 733 C C . ALA A 1 90 ? -11.580 8.269 -26.192 1.00 89.69 90 ALA A C 1
ATOM 735 O O . ALA A 1 90 ? -11.017 8.756 -27.175 1.00 89.69 90 ALA A O 1
ATOM 736 N N . PHE A 1 91 ? -10.903 7.816 -25.132 1.00 90.94 91 PHE A N 1
ATOM 737 C CA . PHE A 1 91 ? -9.442 7.802 -25.065 1.00 90.94 91 PHE A CA 1
ATOM 738 C C . PHE A 1 91 ? -8.833 6.900 -26.144 1.00 90.94 91 PHE A C 1
ATOM 740 O O . PHE A 1 91 ? -7.980 7.355 -26.907 1.00 90.94 91 PHE A O 1
ATOM 747 N N . VAL A 1 92 ? -9.297 5.651 -26.249 1.00 89.12 92 VAL A N 1
ATOM 748 C CA . VAL A 1 92 ? -8.796 4.678 -27.236 1.00 89.12 92 VAL A CA 1
ATOM 749 C C . VAL A 1 92 ? -9.043 5.176 -28.661 1.00 89.12 92 VAL A C 1
ATOM 751 O O . VAL A 1 92 ? -8.152 5.115 -29.505 1.00 89.12 92 VAL A O 1
ATOM 754 N N . LYS A 1 93 ? -10.220 5.747 -28.931 1.00 87.69 93 LYS A N 1
ATOM 755 C CA . LYS A 1 93 ? -10.538 6.344 -30.231 1.00 87.69 93 LYS A CA 1
ATOM 756 C C . LYS A 1 93 ? -9.571 7.477 -30.591 1.00 87.69 93 LYS A C 1
ATOM 758 O O . LYS A 1 93 ? -9.003 7.452 -31.681 1.00 87.69 93 LYS A O 1
ATOM 763 N N . ARG A 1 94 ? -9.334 8.424 -29.674 1.00 87.44 94 ARG A N 1
ATOM 764 C CA . ARG A 1 94 ? -8.394 9.539 -29.892 1.00 87.44 94 ARG A CA 1
ATOM 765 C C . ARG A 1 94 ? -6.970 9.029 -30.134 1.00 87.44 94 ARG A C 1
ATOM 767 O O . ARG A 1 94 ? -6.308 9.509 -31.049 1.00 87.44 94 ARG A O 1
ATOM 774 N N . LEU A 1 95 ? -6.527 8.030 -29.365 1.00 85.50 95 LEU A N 1
ATOM 775 C CA . LEU A 1 95 ? -5.233 7.353 -29.539 1.00 85.50 95 LEU A CA 1
ATOM 776 C C . LEU A 1 95 ? -5.046 6.851 -30.975 1.00 85.50 95 LEU A C 1
ATOM 778 O O . LEU A 1 95 ? -4.028 7.130 -31.605 1.00 85.50 95 LEU A O 1
ATOM 782 N N . LEU A 1 96 ? -6.049 6.173 -31.523 1.00 82.56 96 LEU A N 1
ATOM 783 C CA . LEU A 1 96 ? -5.987 5.617 -32.875 1.00 82.56 96 LEU A CA 1
ATOM 784 C C . LEU A 1 96 ? -6.055 6.680 -33.961 1.00 82.56 96 LEU A C 1
ATOM 786 O O . LEU A 1 96 ? -5.377 6.553 -34.976 1.00 82.56 96 LEU A O 1
ATOM 790 N N . GLU A 1 97 ? -6.848 7.728 -33.752 1.00 84.00 97 GLU A N 1
ATOM 791 C CA . GLU A 1 97 ? -6.907 8.873 -34.660 1.00 84.00 97 GLU A CA 1
ATOM 792 C C . GLU A 1 97 ? -5.543 9.566 -34.748 1.00 84.00 97 GLU A C 1
ATOM 794 O O . GLU A 1 97 ? -5.057 9.816 -35.850 1.00 84.00 97 GLU A O 1
ATOM 799 N N . THR A 1 98 ? -4.879 9.812 -33.613 1.00 81.69 98 THR A N 1
ATOM 800 C CA . THR A 1 98 ? -3.541 10.422 -33.600 1.00 81.69 98 THR A CA 1
ATOM 801 C C . THR A 1 98 ? -2.491 9.517 -34.239 1.00 81.69 98 THR A C 1
ATOM 803 O O . THR A 1 98 ? -1.680 9.994 -35.030 1.00 81.69 98 THR A O 1
ATOM 806 N N . LEU A 1 99 ? -2.522 8.211 -33.967 1.00 75.94 99 LEU A N 1
ATOM 807 C CA . LEU A 1 99 ? -1.612 7.263 -34.613 1.00 75.94 99 LEU A CA 1
ATOM 808 C C . LEU A 1 99 ? -1.854 7.159 -36.123 1.00 75.94 99 LEU A C 1
ATOM 810 O O . LEU A 1 99 ? -0.898 7.116 -36.891 1.00 75.94 99 LEU A O 1
ATOM 814 N N . GLY A 1 100 ? -3.115 7.169 -36.563 1.00 74.38 100 GLY A N 1
ATOM 815 C CA . GLY A 1 100 ? -3.476 7.170 -37.980 1.00 74.38 100 GLY A CA 1
ATOM 816 C C . GLY A 1 100 ? -2.996 8.429 -38.707 1.00 74.38 100 GLY A C 1
ATOM 817 O O . GLY A 1 100 ? -2.440 8.330 -39.799 1.00 74.38 100 GLY A O 1
ATOM 818 N N . GLN A 1 101 ? -3.143 9.600 -38.081 1.00 75.06 101 GLN A N 1
ATOM 819 C CA . GLN A 1 101 ? -2.620 10.868 -38.605 1.00 75.06 101 GLN A CA 1
ATOM 820 C C . GLN A 1 101 ? -1.091 10.849 -38.711 1.00 75.06 101 GLN A C 1
ATOM 822 O O . GLN A 1 101 ? -0.540 11.270 -39.725 1.00 75.06 101 GLN A O 1
ATOM 827 N N . GLN A 1 102 ? -0.397 10.315 -37.703 1.00 68.12 102 GLN A N 1
ATOM 828 C CA . GLN A 1 102 ? 1.062 10.197 -37.737 1.00 68.12 102 GLN A CA 1
ATOM 829 C C . GLN A 1 102 ? 1.532 9.194 -38.786 1.00 68.12 102 GLN A C 1
ATOM 831 O O . GLN A 1 102 ? 2.458 9.496 -39.525 1.00 68.12 102 GLN A O 1
ATOM 836 N N . ALA A 1 103 ? 0.870 8.045 -38.931 1.00 63.97 103 ALA A N 1
ATOM 837 C CA . ALA A 1 103 ? 1.195 7.078 -39.977 1.00 63.97 103 ALA A CA 1
ATOM 838 C C . ALA A 1 103 ? 1.077 7.683 -41.389 1.00 63.97 103 ALA A C 1
ATOM 840 O O . ALA A 1 103 ? 1.905 7.389 -42.245 1.00 63.97 103 ALA A O 1
ATOM 841 N N . GLN A 1 104 ? 0.102 8.572 -41.617 1.00 61.12 104 GLN A N 1
ATOM 842 C CA . GLN A 1 104 ? -0.036 9.315 -42.877 1.00 61.12 104 GLN A CA 1
ATOM 843 C C . GLN A 1 104 ? 1.073 10.361 -43.083 1.00 61.12 104 GLN A C 1
ATOM 845 O O . GLN A 1 104 ? 1.468 10.617 -44.217 1.00 61.12 104 GLN A O 1
ATOM 850 N N . GLN A 1 105 ? 1.602 10.948 -42.006 1.00 58.25 105 GLN A N 1
ATOM 851 C CA . GLN A 1 105 ? 2.700 11.925 -42.050 1.00 58.25 105 GLN A CA 1
ATOM 852 C C . GLN A 1 105 ? 4.089 11.266 -42.158 1.00 58.25 105 GLN A C 1
ATOM 854 O O . GLN A 1 105 ? 5.006 11.838 -42.743 1.00 58.25 105 GLN A O 1
ATOM 859 N N . LEU A 1 106 ? 4.252 10.047 -41.636 1.00 52.69 106 LEU A N 1
ATOM 860 C CA . LEU A 1 106 ? 5.504 9.278 -41.664 1.00 52.69 106 LEU A CA 1
ATOM 861 C C . LEU A 1 106 ? 5.875 8.747 -43.053 1.00 52.69 106 LEU A C 1
ATOM 863 O O . LEU A 1 106 ? 7.027 8.377 -43.270 1.00 52.69 106 LEU A O 1
ATOM 867 N N . THR A 1 107 ? 4.939 8.755 -44.004 1.00 52.66 107 THR A N 1
ATOM 868 C CA . THR A 1 107 ? 5.237 8.514 -45.423 1.00 52.66 107 THR A CA 1
ATOM 869 C C . THR A 1 107 ? 6.210 9.545 -46.009 1.00 52.66 107 THR A C 1
ATOM 871 O O . THR A 1 107 ? 6.867 9.230 -46.997 1.00 52.66 107 THR A O 1
ATOM 874 N N . ASP A 1 108 ? 6.361 10.719 -45.378 1.00 46.28 108 ASP A N 1
ATOM 875 C CA . ASP A 1 108 ? 7.219 11.796 -45.880 1.00 46.28 108 ASP A CA 1
ATOM 876 C C . ASP A 1 108 ? 8.545 11.974 -45.112 1.00 46.28 108 ASP A C 1
ATOM 878 O O . ASP A 1 108 ? 9.517 12.414 -45.725 1.00 46.28 108 ASP A O 1
ATOM 882 N N . GLN A 1 109 ? 8.664 11.604 -43.825 1.00 38.25 109 GLN A N 1
ATOM 883 C CA . GLN A 1 109 ? 9.941 11.627 -43.076 1.00 38.25 109 GLN A CA 1
ATOM 884 C C . GLN A 1 109 ? 9.966 10.603 -41.924 1.00 38.25 109 GLN A C 1
ATOM 886 O O . GLN A 1 109 ? 9.065 10.573 -41.087 1.00 38.25 109 GLN A O 1
ATOM 891 N N . ALA A 1 110 ? 11.041 9.808 -41.839 1.00 38.16 110 ALA A N 1
ATOM 892 C CA . ALA A 1 110 ? 11.278 8.806 -40.795 1.00 38.16 110 ALA A CA 1
ATOM 893 C C . ALA A 1 110 ? 11.470 9.456 -39.409 1.00 38.16 110 ALA A C 1
ATOM 895 O O . ALA A 1 110 ? 12.587 9.771 -39.004 1.00 38.16 110 ALA A O 1
ATOM 896 N N . THR A 1 111 ? 10.372 9.658 -38.683 1.00 42.19 111 THR A N 1
ATOM 897 C CA . THR A 1 111 ? 10.373 10.180 -37.309 1.00 42.19 111 THR A CA 1
ATOM 898 C C . THR A 1 111 ? 9.742 9.149 -36.371 1.00 42.19 111 THR A C 1
ATOM 900 O O . THR A 1 111 ? 8.902 8.352 -36.779 1.00 42.19 111 THR A O 1
ATOM 903 N N . SER A 1 112 ? 10.151 9.115 -35.107 1.00 53.94 112 SER A N 1
ATOM 904 C CA . SER A 1 112 ? 9.503 8.287 -34.087 1.00 53.94 112 SER A CA 1
ATOM 905 C C . SER A 1 112 ? 8.046 8.719 -33.857 1.00 53.94 112 SER A C 1
ATOM 907 O O . SER A 1 112 ? 7.716 9.905 -33.926 1.00 53.94 112 SER A O 1
ATOM 909 N N . VAL A 1 113 ? 7.165 7.754 -33.573 1.00 56.81 113 VAL A N 1
ATOM 910 C CA . VAL A 1 113 ? 5.764 7.998 -33.184 1.00 56.81 113 VAL A CA 1
ATOM 911 C C . VAL A 1 113 ? 5.749 8.841 -31.905 1.00 56.81 113 VAL A C 1
ATOM 913 O O . VAL A 1 113 ? 6.243 8.399 -30.867 1.00 56.81 113 VAL A O 1
ATOM 916 N N . ARG A 1 114 ? 5.199 10.059 -31.964 1.00 62.34 114 ARG A N 1
ATOM 917 C CA . ARG A 1 114 ? 5.142 10.982 -30.816 1.00 62.34 114 ARG A CA 1
ATOM 918 C C . ARG A 1 114 ? 3.785 10.891 -30.139 1.00 62.34 114 ARG A C 1
ATOM 920 O O . ARG A 1 114 ? 2.806 11.440 -30.631 1.00 62.34 114 ARG A O 1
ATOM 927 N N . LEU A 1 115 ? 3.715 10.216 -28.998 1.00 67.06 115 LEU A N 1
ATOM 928 C CA . LEU A 1 115 ? 2.474 10.070 -28.228 1.00 67.06 115 LEU A CA 1
ATOM 929 C C . LEU A 1 115 ? 2.203 11.264 -27.291 1.00 67.06 115 LEU A C 1
ATOM 931 O O . LEU A 1 115 ? 1.143 11.320 -26.673 1.00 67.06 115 LEU A O 1
ATOM 935 N N . ASP A 1 116 ? 3.110 12.241 -27.218 1.00 67.38 116 ASP A N 1
ATOM 936 C CA . ASP A 1 116 ? 2.988 13.427 -26.355 1.00 67.38 116 ASP A CA 1
ATOM 937 C C . ASP A 1 116 ? 1.659 14.199 -26.550 1.00 67.38 116 ASP A C 1
ATOM 939 O O . ASP A 1 116 ? 0.975 14.459 -25.557 1.00 67.38 116 ASP A O 1
ATOM 943 N N . PRO A 1 117 ? 1.175 14.455 -27.789 1.00 67.94 117 PRO A N 1
ATOM 944 C CA . PRO A 1 117 ? -0.082 15.185 -28.013 1.00 67.94 117 PRO A CA 1
ATOM 945 C C . PRO A 1 117 ? -1.346 14.453 -27.524 1.00 67.94 117 PRO A C 1
ATOM 947 O O . PRO A 1 117 ? -2.415 15.056 -27.390 1.00 67.94 117 PRO A O 1
ATOM 950 N N . LEU A 1 118 ? -1.260 13.137 -27.301 1.00 72.81 118 LEU A N 1
ATOM 951 C CA . LEU A 1 118 ? -2.351 12.343 -26.728 1.00 72.81 118 LEU A CA 1
ATOM 952 C C . LEU A 1 118 ? -2.427 12.466 -25.215 1.00 72.81 118 LEU A C 1
ATOM 954 O O . LEU A 1 118 ? -3.518 12.352 -24.650 1.00 72.81 118 LEU A O 1
ATOM 958 N N . MET A 1 119 ? -1.269 12.657 -24.585 1.00 80.00 119 MET A N 1
ATOM 959 C CA . MET A 1 119 ? -1.149 12.847 -23.146 1.00 80.00 119 MET A CA 1
ATOM 960 C C . MET A 1 119 ? -1.517 14.278 -22.756 1.00 80.00 119 MET A C 1
ATOM 962 O O . MET A 1 119 ? -2.163 14.501 -21.733 1.00 80.00 119 MET A O 1
ATOM 966 N N . GLU A 1 120 ? -1.187 15.242 -23.614 1.00 72.94 120 GLU A N 1
ATOM 967 C CA . GLU A 1 120 ? -1.558 16.640 -23.441 1.00 72.94 120 GLU A CA 1
ATOM 968 C C . GLU A 1 120 ? -3.080 16.855 -23.597 1.00 72.94 120 GLU A C 1
ATOM 970 O O . GLU A 1 120 ? -3.720 16.456 -24.578 1.00 72.94 120 GLU A O 1
ATOM 975 N N . ASN A 1 121 ? -3.683 17.528 -22.610 1.00 75.50 121 ASN A N 1
ATOM 976 C CA . ASN A 1 121 ? -5.112 17.873 -22.575 1.00 75.50 121 ASN A CA 1
ATOM 977 C C . ASN A 1 121 ? -6.062 16.659 -22.627 1.00 75.50 121 ASN A C 1
ATOM 979 O O . ASN A 1 121 ? -7.111 16.703 -23.281 1.00 75.50 121 ASN A O 1
ATOM 983 N N . ASN A 1 122 ? -5.702 15.556 -21.968 1.00 85.81 122 ASN A N 1
ATOM 984 C CA . ASN A 1 122 ? -6.574 14.394 -21.823 1.00 85.81 122 ASN A CA 1
ATOM 985 C C . ASN A 1 122 ? -7.134 14.302 -20.391 1.00 85.81 122 ASN A C 1
ATOM 987 O O . ASN A 1 122 ? -6.345 14.216 -19.452 1.00 85.81 122 ASN A O 1
ATOM 991 N N . PRO A 1 123 ? -8.467 14.283 -20.195 1.00 89.06 123 PRO A N 1
ATOM 992 C CA . PRO A 1 123 ? -9.069 14.284 -18.859 1.00 89.06 123 PRO A CA 1
ATOM 993 C C . PRO A 1 123 ? -8.774 13.020 -18.039 1.00 89.06 123 PRO A C 1
ATOM 995 O O . PRO A 1 123 ? -8.959 13.036 -16.825 1.00 89.06 123 PRO A O 1
ATOM 998 N N . LEU A 1 124 ? -8.333 11.931 -18.679 1.00 93.69 124 LEU A N 1
ATOM 999 C CA . LEU A 1 124 ? -7.948 10.705 -17.979 1.00 93.69 124 LEU A CA 1
ATOM 1000 C C . LEU A 1 124 ? -6.489 10.720 -17.527 1.00 93.69 124 LEU A C 1
ATOM 1002 O O . LEU A 1 124 ? -6.124 9.923 -16.670 1.00 93.69 124 LEU A O 1
ATOM 1006 N N . VAL A 1 125 ? -5.645 11.587 -18.088 1.00 94.00 125 VAL A N 1
ATOM 1007 C CA . VAL A 1 125 ? -4.222 11.628 -17.745 1.00 94.00 125 VAL A CA 1
ATOM 1008 C C . VAL A 1 125 ? -4.036 12.380 -16.434 1.00 94.00 125 VAL A C 1
ATOM 1010 O O . VAL A 1 125 ? -4.637 13.428 -16.201 1.00 94.00 125 VAL A O 1
ATOM 1013 N N . PHE A 1 126 ? -3.194 11.839 -15.559 1.00 94.75 126 PHE A N 1
ATOM 1014 C CA . PHE A 1 126 ? -2.848 12.478 -14.294 1.00 94.75 126 PHE A CA 1
ATOM 1015 C C . PHE A 1 126 ? -1.370 12.288 -13.970 1.00 94.75 126 PHE A C 1
ATOM 1017 O O . PHE A 1 126 ? -0.723 11.381 -14.481 1.00 94.75 126 PHE A O 1
ATOM 1024 N N . THR A 1 127 ? -0.855 13.109 -13.061 1.00 94.25 127 THR A N 1
ATOM 1025 C CA . THR A 1 127 ? 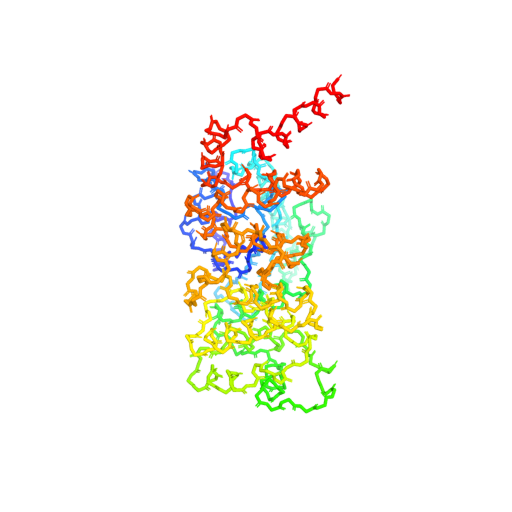0.501 12.960 -12.527 1.00 94.25 127 THR A CA 1
ATOM 1026 C C . THR A 1 127 ? 0.406 12.369 -11.119 1.00 94.25 127 THR A C 1
ATOM 1028 O O . THR A 1 127 ? -0.143 13.034 -10.234 1.00 94.25 127 THR A O 1
ATOM 1031 N N . PRO A 1 128 ? 0.881 11.130 -10.877 1.00 94.88 128 PRO A N 1
ATOM 1032 C CA . PRO A 1 128 ? 0.988 10.591 -9.523 1.00 94.88 128 PRO A CA 1
ATOM 1033 C C . PRO A 1 128 ? 1.955 11.438 -8.690 1.00 94.88 128 PRO A C 1
ATOM 1035 O O . PRO A 1 128 ? 2.816 12.117 -9.250 1.00 94.88 128 PRO A O 1
ATOM 1038 N N . ASP A 1 129 ? 1.861 11.390 -7.362 1.00 94.06 129 ASP A N 1
ATOM 1039 C CA . ASP A 1 129 ? 2.898 12.003 -6.525 1.00 94.06 129 ASP A CA 1
ATOM 1040 C C . ASP A 1 129 ? 4.264 11.316 -6.709 1.00 94.06 129 ASP A C 1
ATOM 1042 O O . ASP A 1 129 ? 4.368 10.207 -7.241 1.00 94.06 129 ASP A O 1
ATOM 1046 N N . GLN A 1 130 ? 5.324 11.994 -6.269 1.00 94.31 130 GLN A N 1
ATOM 1047 C CA . GLN A 1 130 ? 6.706 11.565 -6.499 1.00 94.31 130 GLN A CA 1
ATOM 1048 C C . GLN A 1 130 ? 7.025 10.187 -5.899 1.00 94.31 130 GLN A C 1
ATOM 1050 O O . GLN A 1 130 ? 7.853 9.462 -6.441 1.00 94.31 130 GLN A O 1
ATOM 1055 N N . GLU A 1 131 ? 6.370 9.794 -4.809 1.00 93.38 131 GLU A N 1
ATOM 1056 C CA . GLU A 1 131 ? 6.621 8.506 -4.154 1.00 93.38 131 GLU A CA 1
ATOM 1057 C C . GLU A 1 131 ? 5.981 7.361 -4.921 1.00 93.38 131 GLU A C 1
ATOM 1059 O O . GLU A 1 131 ? 6.626 6.339 -5.165 1.00 93.38 131 GLU A O 1
ATOM 1064 N N . ARG A 1 132 ? 4.735 7.555 -5.370 1.00 95.44 132 ARG A N 1
ATOM 1065 C CA . ARG A 1 132 ? 4.073 6.612 -6.269 1.00 95.44 132 ARG A CA 1
ATOM 1066 C C . ARG A 1 132 ? 4.864 6.456 -7.561 1.00 95.44 132 ARG A C 1
ATOM 1068 O O . ARG A 1 132 ? 5.033 5.327 -8.012 1.00 95.44 132 ARG A O 1
ATOM 1075 N N . GLN A 1 133 ? 5.385 7.551 -8.121 1.00 97.12 133 GLN A N 1
ATOM 1076 C CA . GLN A 1 133 ? 6.257 7.500 -9.299 1.00 97.12 133 GLN A CA 1
ATOM 1077 C C . GLN A 1 133 ? 7.540 6.710 -9.022 1.00 97.12 133 GLN A C 1
ATOM 1079 O O . GLN A 1 133 ? 7.878 5.826 -9.801 1.00 97.12 133 GLN A O 1
ATOM 1084 N N . ALA A 1 134 ? 8.228 6.970 -7.907 1.00 97.38 134 ALA A N 1
ATOM 1085 C CA . ALA A 1 134 ? 9.478 6.291 -7.571 1.00 97.38 134 ALA A CA 1
ATOM 1086 C C . ALA A 1 134 ? 9.304 4.770 -7.440 1.00 97.38 134 ALA A C 1
ATOM 1088 O O . ALA A 1 134 ? 10.068 3.994 -8.021 1.00 97.38 134 ALA A O 1
ATOM 1089 N N . ILE A 1 135 ? 8.257 4.335 -6.732 1.00 97.62 135 ILE A N 1
ATOM 1090 C CA . ILE A 1 135 ? 7.931 2.912 -6.585 1.00 97.62 135 ILE A CA 1
ATOM 1091 C C . ILE A 1 135 ? 7.472 2.302 -7.906 1.00 97.62 135 ILE A C 1
ATOM 1093 O O . ILE A 1 135 ? 7.898 1.202 -8.252 1.00 97.62 135 ILE A O 1
ATOM 1097 N N . PHE A 1 136 ? 6.644 3.015 -8.671 1.00 97.81 136 PHE A N 1
ATOM 1098 C CA . PHE A 1 136 ? 6.229 2.573 -9.997 1.00 97.81 136 PHE A CA 1
ATOM 1099 C C . PHE A 1 136 ? 7.437 2.361 -10.913 1.00 97.81 136 PHE A C 1
ATOM 1101 O O . PHE A 1 136 ? 7.528 1.331 -11.570 1.00 97.81 136 PHE A O 1
ATOM 1108 N N . HIS A 1 137 ? 8.399 3.285 -10.926 1.00 96.56 137 HIS A N 1
ATOM 1109 C CA . HIS A 1 137 ? 9.616 3.153 -11.723 1.00 96.56 137 HIS A CA 1
ATOM 1110 C C . HIS A 1 137 ? 10.511 2.009 -11.246 1.00 96.56 137 HIS A C 1
ATOM 1112 O O . HIS A 1 137 ? 11.093 1.317 -12.081 1.00 96.56 137 HIS A O 1
ATOM 1118 N N . ALA A 1 138 ? 10.593 1.770 -9.936 1.00 96.56 138 ALA A N 1
ATOM 1119 C CA . ALA A 1 138 ? 11.313 0.622 -9.397 1.00 96.56 138 ALA A CA 1
ATOM 1120 C C . ALA A 1 138 ? 10.671 -0.697 -9.881 1.00 96.56 138 ALA A C 1
ATOM 1122 O O . ALA A 1 138 ? 11.363 -1.579 -10.395 1.00 96.56 138 ALA A O 1
ATOM 1123 N N . TYR A 1 139 ? 9.338 -0.796 -9.825 1.00 96.75 139 TYR A N 1
ATOM 1124 C CA . TYR A 1 139 ? 8.594 -1.940 -10.357 1.00 96.75 139 TYR A CA 1
ATOM 1125 C C . TYR A 1 139 ? 8.730 -2.086 -11.874 1.00 96.75 139 TYR A C 1
ATOM 1127 O O . TYR A 1 139 ? 8.901 -3.200 -12.366 1.00 96.75 139 TYR A O 1
ATOM 1135 N N . ALA A 1 140 ? 8.676 -0.980 -12.618 1.00 95.00 140 ALA A N 1
ATOM 1136 C CA . ALA A 1 140 ? 8.849 -0.964 -14.065 1.00 95.00 140 ALA A CA 1
ATOM 1137 C C . ALA A 1 140 ? 10.221 -1.527 -14.452 1.00 95.00 140 ALA A C 1
ATOM 1139 O O . ALA A 1 140 ? 10.302 -2.410 -15.301 1.00 95.00 140 ALA A O 1
ATOM 1140 N N . ARG A 1 141 ? 11.292 -1.088 -13.777 1.00 94.38 141 ARG A N 1
ATOM 1141 C CA . ARG A 1 141 ? 12.646 -1.626 -13.977 1.00 94.38 141 ARG A CA 1
ATOM 1142 C C . ARG A 1 141 ? 12.707 -3.119 -13.681 1.00 94.38 141 ARG A C 1
ATOM 1144 O O . ARG A 1 141 ? 13.242 -3.863 -14.495 1.00 94.38 141 ARG A O 1
ATOM 1151 N N . GLN A 1 142 ? 12.120 -3.567 -12.570 1.00 93.25 142 GLN A N 1
ATOM 1152 C CA . GLN A 1 142 ? 12.068 -4.990 -12.228 1.00 93.25 142 GLN A CA 1
ATOM 1153 C C . GLN A 1 142 ? 11.313 -5.809 -13.287 1.00 93.25 142 GLN A C 1
ATOM 1155 O O . GLN A 1 142 ? 11.800 -6.858 -13.705 1.00 93.25 142 GLN A O 1
ATOM 1160 N N . HIS A 1 143 ? 10.156 -5.326 -13.749 1.00 91.81 143 HIS A N 1
ATOM 1161 C CA . HIS A 1 143 ? 9.370 -5.966 -14.807 1.00 91.81 143 HIS A CA 1
ATOM 1162 C C . HIS A 1 143 ? 10.161 -6.070 -16.120 1.00 91.81 143 HIS A C 1
ATOM 1164 O O . HIS A 1 143 ? 10.155 -7.112 -16.769 1.00 91.81 143 HIS A O 1
ATOM 1170 N N . LEU A 1 144 ? 10.896 -5.013 -16.472 1.00 91.88 144 LEU A N 1
ATOM 1171 C CA . LEU A 1 144 ? 11.758 -4.950 -17.655 1.00 91.88 144 LEU A CA 1
ATOM 1172 C C . LEU A 1 144 ? 13.115 -5.651 -17.466 1.00 91.88 144 LEU A C 1
ATOM 1174 O O . LEU A 1 144 ? 13.959 -5.578 -18.356 1.00 91.88 144 LEU A O 1
ATOM 1178 N N . GLN A 1 145 ? 13.349 -6.303 -16.320 1.00 92.06 145 GLN A N 1
ATOM 1179 C CA . GLN A 1 145 ? 14.621 -6.949 -15.963 1.00 92.06 145 GLN A CA 1
ATOM 1180 C C . GLN A 1 145 ? 15.835 -6.006 -16.056 1.00 92.06 145 GLN A C 1
ATOM 1182 O O . GLN A 1 145 ? 16.955 -6.417 -16.362 1.00 92.06 145 GLN A O 1
ATOM 1187 N N . GLN A 1 146 ? 15.616 -4.720 -15.791 1.00 92.38 146 GLN A N 1
ATOM 1188 C CA . GLN A 1 146 ? 16.652 -3.698 -15.776 1.00 92.38 146 GLN A CA 1
ATOM 1189 C C . GLN A 1 146 ? 17.339 -3.634 -14.412 1.00 92.38 146 GLN A C 1
ATOM 1191 O O . GLN A 1 146 ? 16.761 -3.965 -13.375 1.00 92.38 146 GLN A O 1
ATOM 1196 N N . ALA A 1 147 ? 18.578 -3.139 -14.411 1.00 93.19 147 ALA A N 1
ATOM 1197 C CA . ALA A 1 147 ? 19.267 -2.817 -13.173 1.00 93.19 147 ALA A CA 1
ATOM 1198 C C . ALA A 1 147 ? 18.503 -1.730 -12.379 1.00 93.19 147 ALA A C 1
ATOM 1200 O O . ALA A 1 147 ? 17.814 -0.887 -12.979 1.00 93.19 147 ALA A O 1
ATOM 1201 N N . PRO A 1 148 ? 18.660 -1.711 -11.043 1.00 94.12 148 PRO A N 1
ATOM 1202 C CA . PRO A 1 148 ? 18.166 -0.628 -10.194 1.00 94.12 148 PRO A CA 1
ATOM 1203 C C . PRO A 1 148 ? 18.688 0.733 -10.659 1.00 94.12 148 PRO A C 1
ATOM 1205 O O . PRO A 1 148 ? 19.679 0.813 -11.393 1.00 94.12 148 PRO A O 1
ATOM 1208 N N . SER A 1 149 ? 18.050 1.823 -10.230 1.00 96.62 149 SER A N 1
ATOM 1209 C CA . SER A 1 149 ? 18.538 3.151 -10.594 1.00 96.62 149 SER A CA 1
ATOM 1210 C C . SER A 1 149 ? 19.930 3.412 -10.008 1.00 96.62 149 SER A C 1
ATOM 1212 O O . SER A 1 149 ? 20.373 2.785 -9.042 1.00 96.62 149 SER A O 1
ATOM 1214 N N . THR A 1 150 ? 20.602 4.426 -10.547 1.00 96.94 150 THR A N 1
ATOM 1215 C CA . THR A 1 150 ? 21.882 4.920 -10.021 1.00 96.94 150 THR A CA 1
ATOM 1216 C C . THR A 1 150 ? 21.787 5.411 -8.569 1.00 96.94 150 THR A C 1
ATOM 1218 O O . THR A 1 150 ? 22.811 5.561 -7.906 1.00 96.94 150 THR A O 1
ATOM 1221 N N . HIS A 1 151 ? 20.575 5.623 -8.047 1.00 97.81 151 HIS A N 1
ATOM 1222 C CA . HIS A 1 151 ? 20.324 6.056 -6.675 1.00 97.81 151 HIS A CA 1
ATOM 1223 C C . HIS A 1 151 ? 20.234 4.909 -5.660 1.00 97.81 151 HIS A C 1
ATOM 1225 O O . HIS A 1 151 ? 20.254 5.176 -4.458 1.00 97.81 151 HIS A O 1
ATOM 1231 N N . TYR A 1 152 ? 20.165 3.653 -6.111 1.00 98.00 152 TYR A N 1
ATOM 1232 C CA . TYR A 1 152 ? 20.065 2.493 -5.224 1.00 98.00 152 TYR A CA 1
ATOM 1233 C C . TYR A 1 152 ? 21.252 2.393 -4.256 1.00 98.00 152 TYR A C 1
ATOM 1235 O O . TYR A 1 152 ? 21.057 2.303 -3.046 1.00 98.00 152 TYR A O 1
ATOM 1243 N N . ALA A 1 153 ? 22.487 2.441 -4.769 1.00 97.00 153 ALA A N 1
ATOM 1244 C CA . ALA A 1 153 ? 23.676 2.203 -3.950 1.00 97.00 153 ALA A CA 1
ATOM 1245 C C . ALA A 1 153 ? 23.858 3.242 -2.818 1.00 97.00 153 ALA A C 1
ATOM 1247 O O . ALA A 1 153 ? 24.056 2.817 -1.678 1.00 97.00 153 ALA A O 1
ATOM 1248 N N . PRO A 1 154 ? 23.719 4.566 -3.057 1.00 97.31 154 PRO A N 1
ATOM 1249 C CA . PRO A 1 154 ? 23.734 5.559 -1.979 1.00 97.31 154 PRO A CA 1
ATOM 1250 C C . PRO A 1 154 ? 22.640 5.342 -0.923 1.00 97.31 154 PRO A C 1
ATOM 1252 O O . PRO A 1 154 ? 22.911 5.446 0.273 1.00 97.31 154 PRO A O 1
ATOM 1255 N N . ALA A 1 155 ? 21.415 5.006 -1.345 1.00 97.88 155 ALA A N 1
ATOM 1256 C CA . ALA A 1 155 ? 20.307 4.765 -0.423 1.00 97.88 155 ALA A CA 1
ATOM 1257 C C . ALA A 1 155 ? 20.529 3.509 0.426 1.00 97.88 155 ALA A C 1
ATOM 1259 O O . ALA A 1 155 ? 20.333 3.545 1.639 1.00 97.88 155 ALA A O 1
ATOM 1260 N N . TYR A 1 156 ? 20.989 2.416 -0.186 1.00 97.69 156 TYR A N 1
ATOM 1261 C CA . TYR A 1 156 ? 21.288 1.175 0.523 1.00 97.69 156 TYR A CA 1
ATOM 1262 C C . TYR A 1 156 ? 22.418 1.359 1.544 1.00 97.69 156 TYR A C 1
ATOM 1264 O O . TYR A 1 156 ? 22.302 0.902 2.684 1.00 97.69 156 TYR A O 1
ATOM 1272 N N . ALA A 1 157 ? 23.486 2.069 1.163 1.00 97.12 157 ALA A N 1
ATOM 1273 C CA . ALA A 1 157 ? 24.599 2.375 2.058 1.00 97.12 157 ALA A CA 1
ATOM 1274 C C . ALA A 1 157 ? 24.120 3.143 3.298 1.00 97.12 157 ALA A C 1
ATOM 1276 O O . ALA A 1 157 ? 24.379 2.713 4.418 1.00 97.12 157 ALA A O 1
ATOM 1277 N N . TYR A 1 158 ? 23.333 4.208 3.113 1.00 97.88 158 TYR A N 1
ATOM 1278 C CA . TYR A 1 158 ? 22.784 4.958 4.242 1.00 97.88 158 TYR A CA 1
ATOM 1279 C C . TYR A 1 158 ? 21.829 4.117 5.100 1.00 97.88 158 TYR A C 1
ATOM 1281 O O . TYR A 1 158 ? 21.918 4.134 6.322 1.00 97.88 158 TYR A O 1
ATOM 1289 N N . LEU A 1 159 ? 20.908 3.365 4.492 1.00 97.44 159 LEU A N 1
ATOM 1290 C CA . LEU A 1 159 ? 19.909 2.598 5.246 1.00 97.44 159 LEU A CA 1
ATOM 1291 C C . LEU A 1 159 ? 20.526 1.462 6.074 1.00 97.44 159 LEU A C 1
ATOM 1293 O O . LEU A 1 159 ? 19.946 1.073 7.088 1.00 97.44 159 LEU A O 1
ATOM 1297 N N . THR A 1 160 ? 21.690 0.949 5.668 1.00 97.19 160 THR A N 1
ATOM 1298 C CA . THR A 1 160 ? 22.431 -0.096 6.394 1.00 97.19 160 THR A CA 1
ATOM 1299 C C . THR A 1 160 ? 23.509 0.453 7.331 1.00 97.19 160 THR A C 1
ATOM 1301 O O . THR A 1 160 ? 23.896 -0.240 8.276 1.00 97.19 160 THR A O 1
ATOM 1304 N N . GLN A 1 161 ? 23.960 1.691 7.115 1.00 95.62 161 GLN A N 1
ATOM 1305 C CA . GLN A 1 161 ? 24.912 2.416 7.960 1.00 95.62 161 GLN A CA 1
ATOM 1306 C C . GLN A 1 161 ? 24.502 3.900 8.072 1.00 95.62 161 GLN A C 1
ATOM 1308 O O . GLN A 1 161 ? 25.109 4.758 7.427 1.00 95.62 161 GLN A O 1
ATOM 1313 N N . PRO A 1 162 ? 23.457 4.232 8.858 1.00 93.94 162 PRO A N 1
ATOM 1314 C CA . PRO A 1 162 ? 22.972 5.606 8.951 1.00 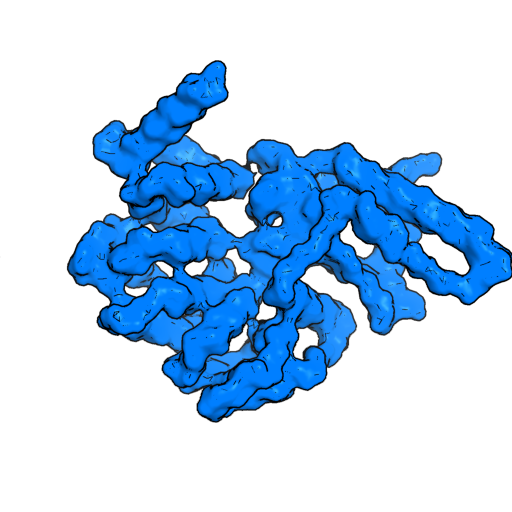93.94 162 PRO A CA 1
ATOM 1315 C C . PRO A 1 162 ? 24.022 6.527 9.582 1.00 93.94 162 PRO A C 1
ATOM 1317 O O . PRO A 1 162 ? 24.458 6.300 10.710 1.00 93.94 162 PRO A O 1
ATOM 1320 N N . GLU A 1 163 ? 24.393 7.599 8.880 1.00 91.69 163 GLU A N 1
ATOM 1321 C CA . GLU A 1 163 ? 25.371 8.579 9.361 1.00 91.69 163 GLU A CA 1
ATOM 1322 C C . GLU A 1 163 ? 24.789 9.999 9.338 1.00 91.69 163 GLU A C 1
ATOM 1324 O O . GLU A 1 163 ? 24.555 10.592 8.280 1.00 91.69 163 GLU A O 1
ATOM 1329 N N . GLY A 1 164 ? 24.543 10.550 10.532 1.00 90.94 164 GLY A N 1
ATOM 1330 C CA . GLY A 1 164 ? 24.085 11.926 10.725 1.00 90.94 164 GLY A CA 1
ATOM 1331 C C . GLY A 1 164 ? 22.932 12.324 9.796 1.00 90.94 164 GLY A C 1
ATOM 1332 O O . GLY A 1 164 ? 21.920 11.629 9.683 1.00 90.94 164 GLY A O 1
ATOM 1333 N N . ASN A 1 165 ? 23.109 13.453 9.104 1.00 92.62 165 ASN A N 1
ATOM 1334 C CA . ASN A 1 165 ? 22.113 14.027 8.195 1.00 92.62 165 ASN A CA 1
ATOM 1335 C C . ASN A 1 165 ? 22.333 13.682 6.713 1.00 92.62 165 ASN A C 1
ATOM 1337 O O . ASN A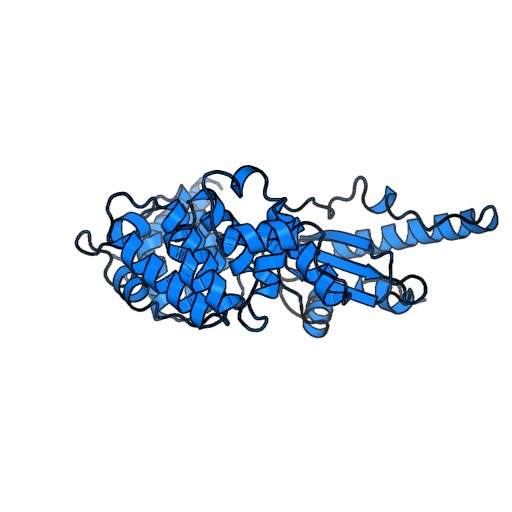 1 165 ? 21.732 14.317 5.847 1.00 92.62 165 ASN A O 1
ATOM 1341 N N . ALA A 1 166 ? 23.154 12.672 6.397 1.00 93.06 166 ALA A N 1
ATOM 1342 C CA . ALA A 1 166 ? 23.419 12.277 5.009 1.00 93.06 166 ALA A CA 1
ATOM 1343 C C . ALA A 1 166 ? 22.140 11.882 4.237 1.00 93.06 166 ALA A C 1
ATOM 1345 O O . ALA A 1 166 ? 22.095 12.011 3.010 1.00 93.06 166 ALA A O 1
ATOM 1346 N N . TRP A 1 167 ? 21.068 11.514 4.955 1.00 94.62 167 TRP A N 1
ATOM 1347 C CA . TRP A 1 167 ? 19.749 11.218 4.394 1.00 94.62 167 TRP A CA 1
ATOM 1348 C C . TRP A 1 167 ? 19.161 12.335 3.527 1.00 94.62 167 TRP A C 1
ATOM 1350 O O . TRP A 1 167 ? 18.385 12.048 2.622 1.00 94.62 167 TRP A O 1
ATOM 1360 N N . GLN A 1 168 ? 19.529 13.598 3.763 1.00 95.19 168 GLN A N 1
ATOM 1361 C CA . GLN A 1 168 ? 18.998 14.742 3.011 1.00 95.19 168 GLN A CA 1
ATOM 1362 C C . GLN A 1 168 ? 19.417 14.741 1.537 1.00 95.19 168 GLN A C 1
ATOM 1364 O O . GLN A 1 168 ? 18.789 15.406 0.717 1.00 95.19 168 GLN A O 1
ATOM 1369 N N . THR A 1 169 ? 20.473 14.000 1.194 1.00 93.75 169 THR A N 1
ATOM 1370 C CA . THR A 1 169 ? 20.961 13.874 -0.188 1.00 93.75 169 THR A CA 1
ATOM 1371 C C . THR A 1 169 ? 20.397 12.647 -0.905 1.00 93.75 169 THR A C 1
ATOM 1373 O O . THR A 1 169 ? 20.642 12.461 -2.099 1.00 93.75 169 THR A O 1
ATOM 1376 N N . LEU A 1 170 ? 19.637 11.802 -0.199 1.00 95.06 170 LEU A N 1
ATOM 1377 C CA . LEU A 1 170 ? 19.076 10.591 -0.778 1.00 95.06 170 LEU A CA 1
ATOM 1378 C C . LEU A 1 170 ? 17.946 10.929 -1.743 1.00 95.06 170 LEU A C 1
ATOM 1380 O O . LEU A 1 170 ? 17.004 11.649 -1.421 1.00 95.06 170 LEU A O 1
ATOM 1384 N N . SER A 1 171 ? 18.020 10.334 -2.928 1.00 96.31 171 SER A N 1
ATOM 1385 C CA . SER A 1 171 ? 16.909 10.341 -3.869 1.00 96.31 171 SER A CA 1
ATOM 1386 C C . SER A 1 171 ? 15.827 9.374 -3.402 1.00 96.31 171 SER A C 1
ATOM 1388 O O . SER A 1 171 ? 16.108 8.234 -3.022 1.00 96.31 171 SER A O 1
ATOM 1390 N N . LEU A 1 172 ? 14.575 9.810 -3.518 1.00 96.19 172 LEU A N 1
ATOM 1391 C CA . LEU A 1 172 ? 13.395 8.985 -3.284 1.00 96.19 172 LEU A CA 1
ATOM 1392 C C . LEU A 1 172 ? 13.386 7.719 -4.154 1.00 96.19 172 LEU A C 1
ATOM 1394 O O . LEU A 1 172 ? 12.997 6.655 -3.678 1.00 96.19 172 LEU A O 1
ATOM 1398 N N . GLN A 1 173 ? 13.894 7.807 -5.390 1.00 97.75 173 GLN A N 1
ATOM 1399 C CA . GLN A 1 173 ? 14.054 6.642 -6.264 1.00 97.75 173 GLN A CA 1
ATOM 1400 C C . GLN A 1 173 ? 14.984 5.592 -5.643 1.00 97.75 173 GLN A C 1
ATOM 1402 O O . GLN A 1 173 ? 14.706 4.402 -5.728 1.00 97.75 173 GLN A O 1
ATOM 1407 N N . GLY A 1 174 ? 16.058 6.020 -4.973 1.00 97.94 174 GLY A N 1
ATOM 1408 C CA . GLY A 1 174 ? 16.978 5.103 -4.302 1.00 97.94 174 GLY A CA 1
ATOM 1409 C C . GLY A 1 174 ? 16.315 4.354 -3.147 1.00 97.94 174 GLY A C 1
ATOM 1410 O O . GLY A 1 174 ? 16.500 3.149 -3.011 1.00 97.94 174 GLY A O 1
ATOM 1411 N N . ILE A 1 175 ? 15.497 5.045 -2.346 1.00 97.81 175 ILE A N 1
ATOM 1412 C CA . ILE A 1 175 ? 14.740 4.429 -1.243 1.00 97.81 175 ILE A CA 1
ATOM 1413 C C . ILE A 1 175 ? 13.712 3.427 -1.790 1.00 97.81 175 ILE A C 1
ATOM 1415 O O . ILE A 1 175 ? 13.593 2.322 -1.258 1.00 97.81 175 ILE A O 1
ATOM 1419 N N . ALA A 1 176 ? 13.019 3.776 -2.878 1.00 97.94 176 ALA A N 1
ATOM 1420 C CA . ALA A 1 176 ? 12.089 2.882 -3.561 1.00 97.94 176 ALA A CA 1
ATOM 1421 C C . ALA A 1 176 ? 12.783 1.618 -4.098 1.0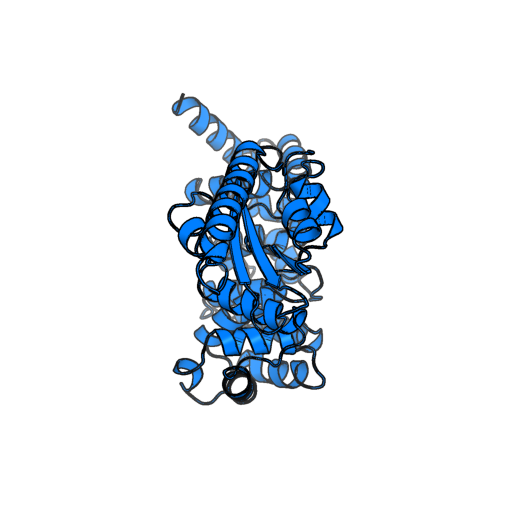0 97.94 176 ALA A C 1
ATOM 1423 O O . ALA A 1 176 ? 12.299 0.507 -3.880 1.00 97.94 176 ALA A O 1
ATOM 1424 N N . ASP A 1 177 ? 13.954 1.767 -4.723 1.00 97.94 177 ASP A N 1
ATOM 1425 C CA . ASP A 1 177 ? 14.739 0.638 -5.227 1.00 97.94 177 ASP A CA 1
ATOM 1426 C C . ASP A 1 177 ? 15.209 -0.294 -4.095 1.00 97.94 177 ASP A C 1
ATOM 1428 O O . ASP A 1 177 ? 15.231 -1.514 -4.275 1.00 97.94 177 ASP A O 1
ATOM 1432 N N . VAL A 1 178 ? 15.574 0.255 -2.926 1.00 97.94 178 VAL A N 1
ATOM 1433 C CA . VAL A 1 178 ? 15.923 -0.544 -1.735 1.00 97.94 178 VAL A CA 1
ATOM 1434 C C . VAL A 1 178 ? 14.704 -1.283 -1.198 1.00 97.94 178 VAL A C 1
ATOM 1436 O O . VAL A 1 178 ? 14.798 -2.474 -0.901 1.00 97.94 178 VAL A O 1
ATOM 1439 N N . ALA A 1 179 ? 13.551 -0.617 -1.111 1.00 97.19 179 ALA A N 1
ATOM 1440 C CA . ALA A 1 179 ? 12.317 -1.258 -0.676 1.00 97.19 179 ALA A CA 1
ATOM 1441 C C . ALA A 1 179 ? 11.929 -2.430 -1.587 1.00 97.19 179 ALA A C 1
ATOM 1443 O O . ALA A 1 179 ? 11.515 -3.460 -1.075 1.00 97.19 179 ALA A O 1
ATOM 1444 N N . LEU A 1 180 ? 12.111 -2.345 -2.908 1.00 95.62 180 LEU A N 1
ATOM 1445 C CA . LEU A 1 180 ? 11.819 -3.479 -3.798 1.00 95.62 180 LEU A CA 1
ATOM 1446 C C . LEU A 1 180 ? 12.853 -4.610 -3.707 1.00 95.62 180 LEU A C 1
ATOM 1448 O O . LEU A 1 180 ? 12.494 -5.778 -3.844 1.00 95.62 180 LEU A O 1
ATOM 1452 N N . GLN A 1 181 ? 14.122 -4.293 -3.448 1.00 94.38 181 GLN A N 1
ATOM 1453 C CA . GLN A 1 181 ? 15.202 -5.286 -3.448 1.00 94.38 181 GLN A CA 1
ATOM 1454 C C . GLN A 1 181 ? 15.528 -5.901 -2.091 1.00 94.38 181 GLN A C 1
ATOM 1456 O O . GLN A 1 181 ? 16.289 -6.866 -2.047 1.00 94.38 181 GLN A O 1
ATOM 1461 N N . HIS A 1 182 ? 14.936 -5.417 -0.997 1.00 94.94 182 HIS A N 1
ATOM 1462 C CA . HIS A 1 182 ? 15.276 -5.853 0.360 1.00 94.94 182 HIS A CA 1
ATOM 1463 C C . HIS A 1 182 ? 15.196 -7.377 0.591 1.00 94.94 182 HIS A C 1
ATOM 1465 O O . HIS A 1 182 ? 15.808 -7.887 1.527 1.00 94.94 182 HIS A O 1
ATOM 1471 N N . THR A 1 183 ? 14.448 -8.119 -0.230 1.00 90.88 183 THR A N 1
ATOM 1472 C CA . THR A 1 183 ? 14.329 -9.585 -0.166 1.00 90.88 183 THR A CA 1
ATOM 1473 C C . THR A 1 183 ? 15.546 -10.333 -0.721 1.00 90.88 183 THR A C 1
ATOM 1475 O O . THR A 1 183 ? 15.665 -11.540 -0.504 1.00 90.88 183 THR A O 1
ATOM 1478 N N . GLN A 1 184 ? 16.472 -9.648 -1.398 1.00 89.88 184 GLN A N 1
ATOM 1479 C CA . GLN A 1 184 ? 17.745 -10.223 -1.825 1.00 89.88 184 GLN A CA 1
ATOM 1480 C C . GLN A 1 184 ? 18.588 -10.655 -0.616 1.00 89.88 184 GLN A C 1
ATOM 1482 O O . GLN A 1 184 ? 18.506 -10.086 0.478 1.00 89.88 184 GLN A O 1
ATOM 1487 N N . ALA A 1 185 ? 19.412 -11.687 -0.816 1.00 88.19 185 ALA A N 1
ATOM 1488 C CA . ALA A 1 185 ? 20.142 -12.353 0.258 1.00 88.19 185 ALA A CA 1
ATOM 1489 C C . ALA A 1 185 ? 20.927 -11.361 1.139 1.00 88.19 185 ALA A C 1
ATOM 1491 O O . ALA A 1 185 ? 21.752 -10.589 0.656 1.00 88.19 185 ALA A O 1
ATOM 1492 N N . GLY A 1 186 ? 20.654 -11.389 2.447 1.00 91.06 186 GLY A N 1
ATOM 1493 C CA . GLY A 1 186 ? 21.325 -10.564 3.458 1.00 91.06 186 GLY A CA 1
ATOM 1494 C C . GLY A 1 186 ? 20.807 -9.127 3.604 1.00 91.06 186 GLY A C 1
ATOM 1495 O O . GLY A 1 186 ? 21.009 -8.535 4.664 1.00 91.06 186 GLY A O 1
ATOM 1496 N N . GLN A 1 187 ? 20.086 -8.577 2.621 1.00 95.12 187 GLN A N 1
ATOM 1497 C CA . GLN A 1 187 ? 19.657 -7.172 2.654 1.00 95.12 187 GLN A CA 1
ATOM 1498 C C . GLN A 1 187 ? 18.610 -6.902 3.737 1.00 95.12 187 GLN A C 1
ATOM 1500 O O . GLN A 1 187 ? 18.788 -6.002 4.555 1.00 95.12 187 GLN A O 1
ATOM 1505 N N . ALA A 1 188 ? 17.558 -7.723 3.816 1.00 96.81 188 ALA A N 1
ATOM 1506 C CA . ALA A 1 188 ? 16.537 -7.596 4.856 1.00 96.81 188 ALA A CA 1
ATOM 1507 C C . ALA A 1 188 ? 17.134 -7.656 6.269 1.00 96.81 188 ALA A C 1
ATOM 1509 O O . ALA A 1 188 ? 16.693 -6.924 7.150 1.00 96.81 188 ALA A O 1
ATOM 1510 N N . GLN A 1 189 ? 18.149 -8.501 6.481 1.00 97.31 189 GLN A N 1
ATOM 1511 C CA . GLN A 1 189 ? 18.837 -8.617 7.766 1.00 97.31 189 GLN A CA 1
ATOM 1512 C C . GLN A 1 189 ? 19.634 -7.348 8.093 1.00 97.31 189 GLN A C 1
ATOM 1514 O O . GLN A 1 189 ? 19.567 -6.875 9.225 1.00 97.31 189 GLN A O 1
ATOM 1519 N N . ALA A 1 190 ? 20.356 -6.791 7.116 1.00 97.25 190 ALA A N 1
ATOM 1520 C CA . ALA A 1 190 ? 21.124 -5.559 7.289 1.00 97.25 190 ALA A CA 1
ATOM 1521 C C . ALA A 1 190 ? 20.221 -4.347 7.575 1.00 97.25 190 ALA A C 1
ATOM 1523 O O . ALA A 1 190 ? 20.544 -3.513 8.417 1.00 97.25 190 ALA A O 1
ATOM 1524 N N . LEU A 1 191 ? 19.057 -4.270 6.923 1.00 98.06 191 LEU A N 1
ATOM 1525 C CA . LEU A 1 191 ? 18.058 -3.236 7.201 1.00 98.06 191 LEU A CA 1
ATOM 1526 C C . LEU A 1 191 ? 17.419 -3.431 8.581 1.00 98.06 191 LEU A C 1
ATOM 1528 O O . LEU A 1 191 ? 17.287 -2.474 9.340 1.00 98.06 191 LEU A O 1
ATOM 1532 N N . ALA A 1 192 ? 17.069 -4.671 8.939 1.00 97.75 192 ALA A N 1
ATOM 1533 C CA . ALA A 1 192 ? 16.425 -4.995 10.211 1.00 97.75 192 ALA A CA 1
ATOM 1534 C C . ALA A 1 192 ? 17.241 -4.525 11.427 1.00 97.75 192 ALA A C 1
ATOM 1536 O O . ALA A 1 192 ? 16.662 -4.058 12.406 1.00 97.75 192 ALA A O 1
ATOM 1537 N N . THR A 1 193 ? 18.576 -4.592 11.363 1.00 97.19 193 THR A N 1
ATOM 1538 C CA . THR A 1 193 ? 19.445 -4.127 12.458 1.00 97.19 193 THR A CA 1
ATOM 1539 C C . THR A 1 193 ? 19.456 -2.610 12.633 1.00 97.19 193 THR A C 1
ATOM 1541 O O . THR A 1 193 ? 19.811 -2.141 13.710 1.00 97.19 193 THR A O 1
ATOM 1544 N N . GLN A 1 194 ? 19.063 -1.848 11.609 1.00 97.19 194 GLN A N 1
ATOM 1545 C CA . GLN A 1 194 ? 19.102 -0.382 11.620 1.00 97.19 194 GLN A CA 1
ATOM 1546 C C . GLN A 1 194 ? 17.744 0.277 11.870 1.00 97.19 194 GLN A C 1
ATOM 1548 O O . GLN A 1 194 ? 17.705 1.484 12.093 1.00 97.19 194 GLN A O 1
ATOM 1553 N N . VAL A 1 195 ? 16.641 -0.486 11.896 1.00 96.88 195 VAL A N 1
ATOM 1554 C CA . VAL A 1 195 ? 15.277 0.052 12.088 1.00 96.88 195 VAL A CA 1
ATOM 1555 C C . VAL A 1 195 ? 15.182 1.062 13.246 1.00 96.88 195 VAL A C 1
ATOM 1557 O O . VAL A 1 195 ? 14.609 2.131 13.037 1.00 96.88 195 VAL A O 1
ATOM 1560 N N . PRO A 1 196 ? 15.748 0.810 14.449 1.00 93.88 196 PRO A N 1
ATOM 1561 C CA . PRO A 1 196 ? 15.648 1.764 15.555 1.00 93.88 196 PRO A CA 1
ATOM 1562 C C . PRO A 1 196 ? 16.443 3.060 15.355 1.00 93.88 196 PRO A C 1
ATOM 1564 O O . PRO A 1 196 ? 16.146 4.048 16.023 1.00 93.88 196 PRO A O 1
ATOM 1567 N N . ALA A 1 197 ? 17.449 3.047 14.478 1.00 93.69 197 ALA A N 1
ATOM 1568 C CA . ALA A 1 197 ? 18.376 4.152 14.249 1.00 93.69 197 ALA A CA 1
ATOM 1569 C C . ALA A 1 197 ? 17.939 5.087 13.110 1.00 93.69 197 ALA A C 1
ATOM 1571 O O . ALA A 1 197 ? 18.501 6.174 12.969 1.00 93.69 197 ALA A O 1
ATOM 1572 N N . TRP A 1 198 ? 16.957 4.697 12.291 1.00 95.56 198 TRP A N 1
ATOM 1573 C CA . TRP A 1 198 ? 16.483 5.556 11.211 1.00 95.56 198 TRP A CA 1
ATOM 1574 C C . TRP A 1 198 ? 15.788 6.808 11.763 1.00 95.56 198 TRP A C 1
ATOM 1576 O O . TRP A 1 198 ? 14.870 6.693 12.581 1.00 95.56 198 TRP A O 1
ATOM 1586 N N . PRO A 1 199 ? 16.177 8.013 11.306 1.00 94.69 199 PRO A N 1
ATOM 1587 C CA . PRO A 1 199 ? 15.474 9.229 11.683 1.00 94.69 199 PRO A CA 1
ATOM 1588 C C . PRO A 1 199 ? 14.066 9.227 11.075 1.00 94.69 199 PRO A C 1
ATOM 1590 O O . PRO A 1 199 ? 13.836 8.640 10.014 1.00 94.69 199 PRO A O 1
ATOM 1593 N N . THR A 1 200 ? 13.129 9.930 11.715 1.00 93.81 200 THR A N 1
ATOM 1594 C CA . THR A 1 200 ? 11.711 9.957 11.321 1.00 93.81 200 THR A CA 1
ATOM 1595 C C . THR A 1 200 ? 11.484 10.216 9.824 1.00 93.81 200 THR A C 1
ATOM 1597 O O . THR A 1 200 ? 10.745 9.440 9.225 1.00 93.81 200 THR A O 1
ATOM 1600 N N . PRO A 1 201 ? 12.151 11.184 9.155 1.00 95.06 201 PRO A N 1
ATOM 1601 C CA . PRO A 1 201 ? 11.959 11.396 7.717 1.00 95.06 201 PRO A CA 1
ATOM 1602 C C . PRO A 1 201 ? 12.316 10.170 6.864 1.00 95.06 201 PRO A C 1
ATOM 1604 O O . PRO A 1 201 ? 11.615 9.853 5.905 1.00 95.06 201 PRO A O 1
ATOM 1607 N N . VAL A 1 202 ? 13.379 9.449 7.229 1.00 96.19 202 VAL A N 1
ATOM 1608 C CA . VAL A 1 202 ? 13.820 8.240 6.517 1.00 96.19 202 VAL A CA 1
ATOM 1609 C C . VAL A 1 202 ? 12.847 7.097 6.759 1.00 96.19 202 VAL A C 1
ATOM 1611 O O . VAL A 1 202 ? 12.438 6.436 5.806 1.00 96.19 202 VAL A O 1
ATOM 1614 N N . LEU A 1 203 ? 12.440 6.897 8.015 1.00 96.12 203 LEU A N 1
ATOM 1615 C CA . LEU A 1 203 ? 11.442 5.897 8.378 1.00 96.12 203 LEU A CA 1
ATOM 1616 C C . LEU A 1 203 ? 10.131 6.126 7.619 1.00 96.12 203 LEU A C 1
ATOM 1618 O O . LEU A 1 203 ? 9.597 5.183 7.045 1.00 96.12 203 LEU A O 1
ATOM 1622 N N . THR A 1 204 ? 9.636 7.364 7.570 1.00 96.00 204 THR A N 1
ATOM 1623 C CA . THR A 1 204 ? 8.398 7.710 6.862 1.00 96.00 204 THR A CA 1
ATOM 1624 C C . THR A 1 204 ? 8.498 7.435 5.364 1.00 96.00 204 THR A C 1
ATOM 1626 O O . THR A 1 204 ? 7.598 6.810 4.803 1.00 96.00 204 THR A O 1
ATOM 1629 N N . LEU A 1 205 ? 9.586 7.843 4.704 1.00 95.69 205 LEU A N 1
ATOM 1630 C CA . LEU A 1 205 ? 9.766 7.585 3.271 1.00 95.69 205 LEU A CA 1
ATOM 1631 C C . LEU A 1 205 ? 9.886 6.087 2.972 1.00 95.69 205 LEU A C 1
ATOM 1633 O O . LEU A 1 205 ? 9.199 5.575 2.087 1.00 95.69 205 LEU A O 1
ATOM 1637 N N . LEU A 1 206 ? 10.711 5.366 3.737 1.00 97.06 206 LEU A N 1
ATOM 1638 C CA . LEU A 1 206 ? 10.888 3.930 3.551 1.00 97.06 206 LEU A CA 1
ATOM 1639 C C . LEU A 1 206 ? 9.595 3.165 3.845 1.00 97.06 206 LEU A C 1
ATOM 1641 O O . LEU A 1 206 ? 9.250 2.261 3.097 1.00 97.06 206 LEU A O 1
ATOM 1645 N N . ALA A 1 207 ? 8.832 3.547 4.868 1.00 97.50 207 ALA A N 1
ATOM 1646 C CA . ALA A 1 207 ? 7.537 2.946 5.171 1.00 97.50 207 ALA A CA 1
ATOM 1647 C C . ALA A 1 207 ? 6.528 3.064 4.021 1.00 97.50 207 ALA A C 1
ATOM 1649 O O . ALA A 1 207 ? 5.827 2.101 3.705 1.00 97.50 207 ALA A O 1
ATOM 1650 N N . ARG A 1 208 ? 6.475 4.233 3.371 1.00 94.88 208 ARG A N 1
ATOM 1651 C CA . ARG A 1 208 ? 5.627 4.480 2.191 1.00 94.88 208 ARG A CA 1
ATOM 1652 C C . ARG A 1 208 ? 6.096 3.699 0.961 1.00 94.88 208 ARG A C 1
ATOM 1654 O O . ARG A 1 208 ? 5.300 3.433 0.070 1.00 94.88 208 ARG A O 1
ATOM 1661 N N . CYS A 1 209 ? 7.361 3.296 0.928 1.00 97.00 209 CYS A N 1
ATOM 1662 C CA . CYS A 1 209 ? 7.887 2.390 -0.086 1.00 97.00 209 CYS A CA 1
ATOM 1663 C C . CYS A 1 209 ? 7.599 0.918 0.259 1.00 97.00 209 CYS A C 1
ATOM 1665 O O . CYS A 1 209 ? 7.181 0.147 -0.599 1.00 97.00 209 CYS A O 1
ATOM 1667 N N . LEU A 1 210 ? 7.774 0.524 1.523 1.00 97.31 210 LEU A N 1
ATOM 1668 C CA . LEU A 1 210 ? 7.553 -0.840 2.009 1.00 97.31 210 LEU A CA 1
ATOM 1669 C C . LEU A 1 210 ? 6.081 -1.247 1.970 1.00 97.31 210 LEU A C 1
ATOM 1671 O O . LEU A 1 210 ? 5.789 -2.417 1.752 1.00 97.31 210 LEU A O 1
ATOM 1675 N N . GLU A 1 211 ? 5.139 -0.304 2.074 1.00 96.06 211 GLU A N 1
ATOM 1676 C CA . GLU A 1 211 ? 3.741 -0.628 1.787 1.00 96.06 211 GLU A CA 1
ATOM 1677 C C . GLU A 1 211 ? 3.528 -1.070 0.336 1.00 96.06 211 GLU A C 1
ATOM 1679 O O . GLU A 1 211 ? 2.451 -1.522 0.012 1.00 96.06 211 GLU A O 1
ATOM 1684 N N . ALA A 1 212 ? 4.464 -0.946 -0.593 1.00 95.81 212 ALA A N 1
ATOM 1685 C CA . ALA A 1 212 ? 4.238 -1.442 -1.946 1.00 95.81 212 ALA A CA 1
ATOM 1686 C C . ALA A 1 212 ? 4.562 -2.933 -2.096 1.00 95.81 212 ALA A C 1
ATOM 1688 O O . ALA A 1 212 ? 4.177 -3.528 -3.096 1.00 95.81 212 ALA A O 1
ATOM 1689 N N . VAL A 1 213 ? 5.259 -3.536 -1.127 1.00 95.25 213 VAL A N 1
ATOM 1690 C CA . VAL A 1 213 ? 5.899 -4.851 -1.269 1.00 95.25 213 VAL A CA 1
ATOM 1691 C C . VAL A 1 213 ? 5.635 -5.762 -0.063 1.00 95.25 213 VAL A C 1
ATOM 1693 O O . VAL A 1 213 ? 5.460 -5.277 1.056 1.00 95.25 213 VAL A O 1
ATOM 1696 N N . PRO A 1 214 ? 5.649 -7.096 -0.238 1.00 96.19 214 PRO A N 1
ATOM 1697 C CA . PRO A 1 214 ? 5.726 -8.025 0.884 1.00 96.19 214 PRO A CA 1
ATOM 1698 C C . PRO A 1 214 ? 7.048 -7.826 1.626 1.00 96.19 214 PRO A C 1
ATOM 1700 O O . PRO A 1 214 ? 8.123 -8.024 1.059 1.00 96.19 214 PRO A O 1
ATOM 1703 N N . VAL A 1 215 ? 6.976 -7.446 2.898 1.00 97.81 215 VAL A N 1
ATOM 1704 C CA . VAL A 1 215 ? 8.161 -7.205 3.720 1.00 97.81 215 VAL A CA 1
ATOM 1705 C C . VAL A 1 215 ? 8.709 -8.531 4.234 1.00 97.81 215 VAL A C 1
ATOM 1707 O O . VAL A 1 215 ? 7.988 -9.326 4.842 1.00 97.81 215 VAL A O 1
ATOM 1710 N N . ALA A 1 216 ? 10.004 -8.759 4.015 1.00 97.88 216 ALA A N 1
ATOM 1711 C CA . ALA A 1 216 ? 10.703 -9.959 4.452 1.00 97.88 216 ALA A CA 1
ATOM 1712 C C . ALA A 1 216 ? 10.526 -10.193 5.968 1.00 97.88 216 ALA A C 1
ATOM 1714 O O . ALA A 1 216 ? 10.653 -9.238 6.742 1.00 97.88 216 ALA A O 1
ATOM 1715 N N . PRO A 1 217 ? 10.329 -11.447 6.430 1.00 97.50 217 PRO A N 1
ATOM 1716 C CA . PRO A 1 217 ? 9.956 -11.736 7.819 1.00 97.50 217 PRO A CA 1
ATOM 1717 C C . PRO A 1 217 ? 10.870 -11.116 8.883 1.00 97.50 217 PRO A C 1
ATOM 1719 O O . PRO A 1 217 ? 10.393 -10.638 9.911 1.00 97.50 217 PRO A O 1
ATOM 1722 N N . VAL A 1 218 ? 12.186 -11.083 8.645 1.00 97.56 218 VAL A N 1
ATOM 1723 C CA . VAL A 1 218 ? 13.139 -10.504 9.604 1.00 97.56 218 VAL A CA 1
ATOM 1724 C C . VAL A 1 218 ? 13.005 -8.985 9.730 1.00 97.56 218 VAL A C 1
ATOM 1726 O O . VAL A 1 218 ? 13.069 -8.454 10.838 1.00 97.56 218 VAL A O 1
ATOM 1729 N N . LEU A 1 219 ? 12.753 -8.293 8.616 1.00 98.38 219 LEU A N 1
ATOM 1730 C CA . LEU A 1 219 ? 12.537 -6.851 8.600 1.00 98.38 219 LEU A CA 1
ATOM 1731 C C . LEU A 1 219 ? 11.157 -6.505 9.170 1.00 98.38 219 LEU A C 1
ATOM 1733 O O . LEU A 1 219 ? 11.054 -5.605 9.998 1.00 98.38 219 LEU A O 1
ATOM 1737 N N . ALA A 1 220 ? 10.120 -7.269 8.814 1.00 98.44 220 ALA A N 1
ATOM 1738 C CA . ALA A 1 220 ? 8.778 -7.118 9.374 1.00 98.44 220 ALA A CA 1
ATOM 1739 C C . ALA A 1 220 ? 8.785 -7.278 10.903 1.00 98.44 220 ALA A C 1
ATOM 1741 O O . ALA A 1 220 ? 8.205 -6.462 11.617 1.00 98.44 220 ALA A O 1
ATOM 1742 N N . LYS A 1 221 ? 9.520 -8.269 11.425 1.00 98.06 221 LYS A N 1
ATOM 1743 C CA . LYS A 1 221 ? 9.703 -8.453 12.870 1.00 98.06 221 LYS A CA 1
ATOM 1744 C C . LYS A 1 221 ? 10.380 -7.246 13.525 1.00 98.06 221 LYS A C 1
ATOM 1746 O O . LYS A 1 221 ? 9.904 -6.792 14.561 1.00 98.06 221 LYS A O 1
ATOM 1751 N N . ALA A 1 222 ? 11.455 -6.718 12.937 1.00 98.25 222 ALA A N 1
ATOM 1752 C CA . ALA A 1 222 ? 12.156 -5.552 13.480 1.00 98.25 222 ALA A CA 1
ATOM 1753 C C . ALA A 1 222 ? 11.280 -4.284 13.467 1.00 98.25 222 ALA A C 1
ATOM 1755 O O . ALA A 1 222 ? 11.250 -3.550 14.453 1.00 98.25 222 ALA A O 1
ATOM 1756 N N . LEU A 1 223 ? 10.513 -4.063 12.394 1.00 98.50 223 LEU A N 1
ATOM 1757 C CA . LEU A 1 223 ? 9.535 -2.973 12.292 1.00 98.50 223 LEU A CA 1
ATOM 1758 C C . LEU A 1 223 ? 8.421 -3.108 13.337 1.00 98.50 223 LEU A C 1
ATOM 1760 O O . LEU A 1 223 ? 8.103 -2.134 14.012 1.00 98.50 223 LEU A O 1
ATOM 1764 N N . ALA A 1 224 ? 7.869 -4.310 13.523 1.00 98.31 224 ALA A N 1
ATOM 1765 C CA . ALA A 1 224 ? 6.832 -4.568 14.521 1.00 98.31 224 ALA A CA 1
ATOM 1766 C C . ALA A 1 224 ? 7.343 -4.374 15.959 1.00 98.31 224 ALA A C 1
ATOM 1768 O O . ALA A 1 224 ? 6.666 -3.769 16.785 1.00 98.31 224 ALA A O 1
ATOM 1769 N N . GLN A 1 225 ? 8.566 -4.823 16.256 1.00 97.44 225 GLN A N 1
ATOM 1770 C CA . GLN A 1 225 ? 9.209 -4.572 17.549 1.00 97.44 225 GLN A CA 1
ATOM 1771 C C . GLN A 1 225 ? 9.453 -3.077 17.776 1.00 97.44 225 GLN A C 1
ATOM 1773 O O . GLN A 1 225 ? 9.227 -2.578 18.876 1.00 97.44 225 GLN A O 1
ATOM 1778 N N . ASN A 1 226 ? 9.876 -2.349 16.739 1.00 97.44 226 ASN A N 1
ATOM 1779 C CA . ASN A 1 226 ? 10.040 -0.904 16.831 1.00 97.44 226 ASN A CA 1
ATOM 1780 C C . ASN A 1 226 ? 8.700 -0.201 17.081 1.00 97.44 226 ASN A C 1
ATOM 1782 O O . ASN A 1 226 ? 8.629 0.655 17.953 1.00 97.44 226 ASN A O 1
ATOM 1786 N N . LEU A 1 227 ? 7.634 -0.615 16.394 1.00 98.12 227 LEU A N 1
ATOM 1787 C CA . LEU A 1 227 ? 6.277 -0.108 16.597 1.00 98.12 227 LEU A CA 1
ATOM 1788 C C . LEU A 1 227 ? 5.797 -0.306 18.037 1.00 98.12 227 LEU A C 1
ATOM 1790 O O . LEU A 1 227 ? 5.347 0.656 18.654 1.00 98.12 227 LEU A O 1
ATOM 1794 N N . ALA A 1 228 ? 5.970 -1.504 18.599 1.00 96.56 228 ALA A N 1
ATOM 1795 C CA . ALA A 1 228 ? 5.601 -1.789 19.986 1.00 96.56 228 ALA A CA 1
ATOM 1796 C C . ALA A 1 228 ? 6.347 -0.883 20.986 1.00 96.56 228 ALA A C 1
ATOM 1798 O O . ALA A 1 228 ? 5.740 -0.340 21.907 1.00 96.56 228 ALA A O 1
ATOM 1799 N N . LEU A 1 229 ? 7.650 -0.650 20.775 1.00 95.81 229 LEU A N 1
ATOM 1800 C CA . LEU A 1 229 ? 8.438 0.270 21.607 1.00 95.81 229 LEU A CA 1
ATOM 1801 C C . LEU A 1 229 ? 7.990 1.729 21.449 1.00 95.81 229 LEU A C 1
ATOM 1803 O O . LEU A 1 229 ? 7.938 2.476 22.424 1.00 95.81 229 LEU A O 1
ATOM 1807 N N . ARG A 1 230 ? 7.672 2.146 20.220 1.00 95.56 230 ARG A N 1
ATOM 1808 C CA . ARG A 1 230 ? 7.267 3.517 19.896 1.00 95.56 230 ARG A CA 1
ATOM 1809 C C . ARG A 1 230 ? 5.915 3.857 20.509 1.00 95.56 230 ARG A C 1
ATOM 1811 O O . ARG A 1 230 ? 5.804 4.908 21.126 1.00 95.56 230 ARG A O 1
ATOM 1818 N N . VAL A 1 231 ? 4.939 2.958 20.435 1.00 96.62 231 VAL A N 1
ATOM 1819 C CA . VAL A 1 231 ? 3.610 3.163 21.034 1.00 96.62 231 VAL A CA 1
ATOM 1820 C C . VAL A 1 231 ? 3.670 3.322 22.559 1.00 96.62 231 VAL A C 1
ATOM 1822 O O . VAL A 1 231 ? 2.851 4.025 23.140 1.00 96.62 231 VAL A O 1
ATOM 1825 N N . GLN A 1 232 ? 4.660 2.723 23.223 1.00 95.06 232 GLN A N 1
ATOM 1826 C CA . GLN A 1 232 ? 4.859 2.882 24.669 1.00 95.06 232 GLN A CA 1
ATOM 1827 C C . GLN A 1 232 ? 5.587 4.179 25.055 1.00 95.06 232 GLN A C 1
ATOM 1829 O O . GLN A 1 232 ? 5.625 4.529 26.234 1.00 95.06 232 GLN A O 1
ATOM 1834 N N . ASN A 1 233 ? 6.190 4.889 24.098 1.00 95.12 233 ASN A N 1
ATOM 1835 C CA . ASN A 1 233 ? 6.965 6.096 24.362 1.00 95.12 233 ASN A CA 1
ATOM 1836 C C . ASN A 1 233 ? 6.095 7.357 24.181 1.00 95.12 233 ASN A C 1
ATOM 1838 O O . ASN A 1 233 ? 5.712 7.659 23.051 1.00 95.12 233 ASN A O 1
ATOM 1842 N N . PRO A 1 234 ? 5.872 8.166 25.238 1.00 90.31 234 PRO A N 1
ATOM 1843 C CA . PRO A 1 234 ? 5.055 9.382 25.159 1.00 90.31 234 PRO A CA 1
ATOM 1844 C C . PRO A 1 234 ? 5.558 10.454 24.180 1.00 90.31 234 PRO A C 1
ATOM 1846 O O . PRO A 1 234 ? 4.811 11.368 23.852 1.00 90.31 234 PRO A O 1
ATOM 1849 N N . GLN A 1 235 ? 6.821 10.386 23.746 1.00 93.44 235 GLN A N 1
ATOM 1850 C CA . GLN A 1 235 ? 7.405 11.321 22.773 1.00 93.44 235 GLN A CA 1
ATOM 1851 C C . GLN A 1 235 ? 7.205 10.882 21.316 1.00 93.44 235 GLN A C 1
ATOM 1853 O O . GLN A 1 235 ? 7.553 11.623 20.400 1.00 93.44 235 GLN A O 1
ATOM 1858 N N . THR A 1 236 ? 6.688 9.674 21.085 1.00 96.00 236 THR A N 1
ATOM 1859 C CA . THR A 1 236 ? 6.447 9.166 19.736 1.00 96.00 236 THR A CA 1
ATOM 1860 C C . THR A 1 236 ? 5.303 9.923 19.081 1.00 96.00 236 THR A C 1
ATOM 1862 O O . THR A 1 236 ? 4.196 10.009 19.618 1.00 96.00 236 THR A O 1
ATOM 1865 N N . THR A 1 237 ? 5.559 10.395 17.867 1.00 95.94 237 THR A N 1
ATOM 1866 C CA . THR A 1 237 ? 4.567 11.098 17.051 1.00 95.94 237 THR A CA 1
ATOM 1867 C C . THR A 1 237 ? 3.579 10.134 16.386 1.00 95.94 237 THR A C 1
ATOM 1869 O O . THR A 1 237 ? 3.901 8.979 16.097 1.00 95.94 237 THR A O 1
ATOM 1872 N N . THR A 1 238 ? 2.373 10.613 16.080 1.00 95.81 238 THR A N 1
ATOM 1873 C CA . THR A 1 238 ? 1.362 9.846 15.329 1.00 95.81 238 THR A CA 1
ATOM 1874 C C . THR A 1 238 ? 1.865 9.463 13.938 1.00 95.81 238 THR A C 1
ATOM 1876 O O . THR A 1 238 ? 1.673 8.324 13.515 1.00 95.81 238 THR A O 1
ATOM 1879 N N . THR A 1 239 ? 2.631 10.344 13.290 1.00 96.19 239 THR A N 1
ATOM 1880 C CA . THR A 1 239 ? 3.286 10.085 12.001 1.00 96.19 239 THR A CA 1
ATOM 1881 C C . THR A 1 239 ? 4.273 8.914 12.053 1.00 96.19 239 THR A C 1
ATOM 1883 O O . THR A 1 239 ? 4.329 8.123 11.109 1.00 96.19 239 THR A O 1
ATOM 1886 N N . GLU A 1 240 ? 5.035 8.730 13.137 1.00 97.12 240 GLU A N 1
ATOM 1887 C CA . GLU A 1 240 ? 5.927 7.566 13.291 1.00 97.12 240 GLU A CA 1
ATOM 1888 C C . GLU A 1 240 ? 5.142 6.255 13.413 1.00 97.12 240 GLU A C 1
ATOM 1890 O O . GLU A 1 240 ? 5.470 5.274 12.739 1.00 97.12 240 GLU A O 1
ATOM 1895 N N . VAL A 1 241 ? 4.077 6.247 14.222 1.00 98.06 241 VAL A N 1
ATOM 1896 C CA . VAL A 1 241 ? 3.186 5.085 14.377 1.00 98.06 241 VAL A CA 1
ATOM 1897 C C . VAL A 1 241 ? 2.497 4.753 13.055 1.00 98.06 241 VAL A C 1
ATOM 1899 O O . VAL A 1 241 ? 2.542 3.605 12.609 1.00 98.06 241 VAL A O 1
ATOM 1902 N N . ALA A 1 242 ? 1.921 5.753 12.385 1.00 98.00 242 ALA A N 1
ATOM 1903 C CA . ALA A 1 242 ? 1.292 5.598 11.079 1.00 98.00 242 ALA A CA 1
ATOM 1904 C C . ALA A 1 242 ? 2.293 5.068 10.043 1.00 98.00 242 ALA A C 1
ATOM 1906 O O . ALA A 1 242 ? 1.982 4.126 9.317 1.00 98.00 242 ALA A O 1
ATOM 1907 N N . SER A 1 243 ? 3.522 5.591 10.014 1.00 98.12 243 SER A N 1
ATOM 1908 C CA . SER A 1 243 ? 4.581 5.116 9.114 1.00 98.12 243 SER A CA 1
ATOM 1909 C C . SER A 1 243 ? 4.886 3.631 9.342 1.00 98.12 243 SER A C 1
ATOM 1911 O O . SER A 1 243 ? 4.840 2.834 8.408 1.00 98.12 243 SER A O 1
ATOM 1913 N N . LEU A 1 244 ? 5.119 3.207 10.582 1.00 98.38 244 LEU A N 1
ATOM 1914 C CA . LEU A 1 244 ? 5.391 1.797 10.882 1.00 98.38 244 LEU A CA 1
ATOM 1915 C C . LEU A 1 244 ? 4.205 0.884 10.534 1.00 98.38 244 LEU A C 1
ATOM 1917 O O . LEU A 1 244 ? 4.404 -0.177 9.937 1.00 98.38 244 LEU A O 1
ATOM 1921 N N . LEU A 1 245 ? 2.971 1.317 10.812 1.00 98.38 245 LEU A N 1
ATOM 1922 C CA . LEU A 1 245 ? 1.768 0.600 10.383 1.00 98.38 245 LEU A CA 1
ATOM 1923 C C . LEU A 1 245 ? 1.702 0.464 8.857 1.00 98.38 245 LEU A C 1
ATOM 1925 O O . LEU A 1 245 ? 1.362 -0.611 8.363 1.00 98.38 245 LEU A O 1
ATOM 1929 N N . ARG A 1 246 ? 2.050 1.506 8.092 1.00 97.56 246 ARG A N 1
ATOM 1930 C CA . ARG A 1 246 ? 2.097 1.441 6.620 1.00 97.56 246 ARG A CA 1
ATOM 1931 C C . ARG A 1 246 ? 3.120 0.429 6.129 1.00 97.56 246 ARG A C 1
ATOM 1933 O O . ARG A 1 246 ? 2.767 -0.409 5.299 1.00 97.56 246 ARG A O 1
ATOM 1940 N N . ALA A 1 247 ? 4.331 0.441 6.682 1.00 98.00 247 ALA A N 1
ATOM 1941 C CA . ALA A 1 247 ? 5.378 -0.518 6.324 1.00 98.00 247 ALA A CA 1
ATOM 1942 C C . ALA A 1 247 ? 4.920 -1.977 6.517 1.00 98.00 247 ALA A C 1
ATOM 1944 O O . ALA A 1 247 ? 5.266 -2.856 5.736 1.00 98.00 247 ALA A O 1
ATOM 1945 N N . LEU A 1 248 ? 4.091 -2.228 7.533 1.00 98.19 248 LEU A N 1
ATOM 1946 C CA . LEU A 1 248 ? 3.567 -3.549 7.886 1.00 98.19 248 LEU A CA 1
ATOM 1947 C C . LEU A 1 248 ? 2.234 -3.907 7.199 1.00 98.19 248 LEU A C 1
ATOM 1949 O O . LEU A 1 248 ? 1.679 -4.979 7.434 1.00 98.19 248 LEU A O 1
ATOM 1953 N N . SER A 1 249 ? 1.702 -3.027 6.349 1.00 97.31 249 SER A N 1
ATOM 1954 C CA . SER A 1 249 ? 0.331 -3.131 5.830 1.00 97.31 249 SER A CA 1
ATOM 1955 C C . SER A 1 249 ? 0.149 -4.084 4.647 1.00 97.31 249 SER A C 1
ATOM 1957 O O . SER A 1 249 ? -0.974 -4.256 4.174 1.00 97.31 249 SER A O 1
ATOM 1959 N N . HIS A 1 250 ? 1.218 -4.641 4.071 1.00 96.75 250 HIS A N 1
ATOM 1960 C CA . HIS A 1 250 ? 1.075 -5.521 2.908 1.00 96.75 250 HIS A CA 1
ATOM 1961 C C . HIS A 1 250 ? 0.337 -6.812 3.267 1.00 96.75 250 HIS A C 1
ATOM 1963 O O . HIS A 1 250 ? 0.705 -7.431 4.261 1.00 96.75 250 HIS A O 1
ATOM 1969 N N . PRO A 1 251 ? -0.665 -7.260 2.476 1.00 94.19 251 PRO A N 1
ATOM 1970 C CA . PRO A 1 251 ? -1.444 -8.458 2.811 1.00 94.19 251 PRO A CA 1
ATOM 1971 C C . PRO A 1 251 ? -0.587 -9.714 3.009 1.00 94.19 251 PRO A C 1
ATOM 1973 O O . PRO A 1 251 ? -0.928 -10.592 3.791 1.00 94.19 251 PRO A O 1
ATOM 1976 N N . GLN A 1 252 ? 0.546 -9.786 2.307 1.00 95.50 252 GLN A N 1
ATOM 1977 C CA . GLN A 1 252 ? 1.512 -10.885 2.410 1.00 95.50 252 GLN A CA 1
ATOM 1978 C C . GLN A 1 252 ? 2.607 -10.660 3.474 1.00 95.50 252 GLN A C 1
ATOM 1980 O O . GLN A 1 252 ? 3.402 -11.564 3.721 1.00 95.50 252 GLN A O 1
ATOM 1985 N N . THR A 1 253 ? 2.674 -9.483 4.108 1.00 96.62 253 THR A N 1
ATOM 1986 C CA . THR A 1 253 ? 3.596 -9.234 5.226 1.00 96.62 253 THR A CA 1
ATOM 1987 C C . THR A 1 253 ? 3.040 -9.869 6.491 1.00 96.62 253 THR A C 1
ATOM 1989 O O . THR A 1 253 ? 1.963 -9.512 6.963 1.00 96.62 253 THR A O 1
ATOM 1992 N N . GLN A 1 254 ? 3.807 -10.782 7.080 1.00 94.62 254 GLN A N 1
ATOM 1993 C CA . GLN A 1 254 ? 3.446 -11.421 8.340 1.00 94.62 254 GLN A CA 1
ATOM 1994 C C . GLN A 1 254 ? 4.055 -10.660 9.518 1.00 94.62 254 GLN A C 1
ATOM 1996 O O . GLN A 1 254 ? 5.274 -10.497 9.597 1.00 94.62 254 GLN A O 1
ATOM 2001 N N . TRP A 1 255 ? 3.211 -10.229 10.454 1.00 95.94 255 TRP A N 1
ATOM 2002 C CA . TRP A 1 255 ? 3.629 -9.638 11.722 1.00 95.94 255 TRP A CA 1
ATOM 2003 C C . TRP A 1 255 ? 2.565 -9.869 12.803 1.00 95.94 255 TRP A C 1
ATOM 2005 O O . TRP A 1 255 ? 1.395 -10.085 12.488 1.00 95.94 255 TRP A O 1
ATOM 2015 N N . ASP A 1 256 ? 2.970 -9.862 14.077 1.00 93.00 256 ASP A N 1
ATOM 2016 C CA . ASP A 1 256 ? 2.035 -10.017 15.198 1.00 93.00 256 ASP A CA 1
ATOM 2017 C C . ASP A 1 256 ? 1.382 -8.667 15.523 1.00 93.00 256 ASP A C 1
ATOM 2019 O O . ASP A 1 256 ? 2.027 -7.778 16.077 1.00 93.00 256 ASP A O 1
ATOM 2023 N N . ASN A 1 257 ? 0.106 -8.519 15.164 1.00 93.62 257 ASN A N 1
ATOM 2024 C CA . ASN A 1 257 ? -0.683 -7.310 15.389 1.00 93.62 257 ASN A CA 1
ATOM 2025 C C . ASN A 1 257 ? -1.690 -7.440 16.547 1.00 93.62 257 ASN A C 1
ATOM 2027 O O . ASN A 1 257 ? -2.606 -6.623 16.643 1.00 93.62 257 ASN A O 1
ATOM 2031 N N . LYS A 1 258 ? -1.549 -8.439 17.432 1.00 92.81 258 LYS A N 1
ATOM 2032 C CA . LYS A 1 258 ? -2.502 -8.683 18.534 1.00 92.81 258 LYS A CA 1
ATOM 2033 C C . LYS A 1 258 ? -2.700 -7.483 19.451 1.00 92.81 258 LYS A C 1
ATOM 2035 O O . LYS A 1 258 ? -3.821 -7.249 19.885 1.00 92.81 258 LYS A O 1
ATOM 2040 N N . GLU A 1 259 ? -1.646 -6.720 19.737 1.00 93.12 259 GLU A N 1
ATOM 2041 C CA . GLU A 1 259 ? -1.759 -5.521 20.578 1.00 93.12 259 GLU A CA 1
ATOM 2042 C C . GLU A 1 259 ? -2.655 -4.458 19.934 1.00 93.12 259 GLU A C 1
ATOM 2044 O O . GLU A 1 259 ? -3.532 -3.915 20.603 1.00 93.12 259 GLU A O 1
ATOM 2049 N N . LEU A 1 260 ? -2.504 -4.225 18.624 1.00 95.69 260 LEU A N 1
ATOM 2050 C CA . LEU A 1 260 ? -3.375 -3.330 17.860 1.00 95.69 260 LEU A CA 1
ATOM 2051 C C . LEU A 1 260 ? -4.824 -3.839 17.859 1.00 95.69 260 LEU A C 1
ATOM 2053 O O . LEU A 1 260 ? -5.746 -3.060 18.083 1.00 95.69 260 LEU A O 1
ATOM 2057 N N . GLN A 1 261 ? -5.035 -5.140 17.633 1.00 94.44 261 GLN A N 1
ATOM 2058 C CA . GLN A 1 261 ? -6.379 -5.731 17.660 1.00 94.44 261 GLN A CA 1
ATOM 2059 C C . GLN A 1 261 ? -7.038 -5.565 19.036 1.00 94.44 261 GLN A C 1
ATOM 2061 O O . GLN A 1 261 ? -8.179 -5.118 19.129 1.00 94.44 261 GLN A O 1
ATOM 2066 N N . ALA A 1 262 ? -6.308 -5.870 20.112 1.00 94.00 262 ALA A N 1
ATOM 2067 C CA . ALA A 1 262 ? -6.788 -5.707 21.480 1.00 94.00 262 ALA A CA 1
ATOM 2068 C C . ALA A 1 262 ? -7.101 -4.238 21.800 1.00 94.00 262 ALA A C 1
ATOM 2070 O O . ALA A 1 262 ? -8.109 -3.954 22.446 1.00 94.00 262 ALA A O 1
ATOM 2071 N N . ALA A 1 263 ? -6.280 -3.305 21.313 1.00 95.00 263 ALA A N 1
ATOM 2072 C CA . ALA A 1 263 ? -6.504 -1.874 21.478 1.00 95.00 263 ALA A CA 1
ATOM 2073 C C . ALA A 1 263 ? -7.745 -1.362 20.736 1.00 95.00 263 ALA A C 1
ATOM 2075 O O . ALA A 1 263 ? -8.471 -0.537 21.281 1.00 95.00 263 ALA A O 1
ATOM 2076 N N . LEU A 1 264 ? -8.021 -1.868 19.531 1.00 94.81 264 LEU A N 1
ATOM 2077 C CA . LEU A 1 264 ? -9.244 -1.540 18.792 1.00 94.81 264 LEU A CA 1
ATOM 2078 C C . LEU A 1 264 ? -10.497 -2.106 19.474 1.00 94.81 264 LEU A C 1
ATOM 2080 O O . LEU A 1 264 ? -11.530 -1.443 19.494 1.00 94.81 264 LEU A O 1
ATOM 2084 N N . MET A 1 265 ? -10.415 -3.318 20.034 1.00 92.88 265 MET A N 1
ATOM 2085 C CA . MET A 1 265 ? -11.530 -3.964 20.744 1.00 92.88 265 MET A CA 1
ATOM 2086 C C . MET A 1 265 ? -11.826 -3.319 22.102 1.00 92.88 265 MET A C 1
ATOM 2088 O O . MET A 1 265 ? -12.973 -3.299 22.549 1.00 92.88 265 MET A O 1
ATOM 2092 N N . HIS A 1 266 ? -10.793 -2.796 22.764 1.00 90.50 266 HIS A N 1
ATOM 2093 C CA . HIS A 1 266 ? -10.885 -2.151 24.070 1.00 90.50 266 HIS A CA 1
ATOM 2094 C C . HIS A 1 266 ? -10.160 -0.793 24.056 1.00 90.50 266 HIS A C 1
ATOM 2096 O O . HIS A 1 266 ? -9.107 -0.648 24.693 1.00 90.50 266 HIS A O 1
ATOM 2102 N N . PRO A 1 267 ? -10.709 0.210 23.340 1.00 86.88 267 PRO A N 1
ATOM 2103 C CA . PRO A 1 267 ? -10.106 1.530 23.232 1.00 86.88 267 PRO A CA 1
ATOM 2104 C C . PRO A 1 267 ? -10.307 2.269 24.556 1.00 86.88 267 PRO A C 1
ATOM 2106 O O . PRO A 1 267 ? -11.356 2.852 24.813 1.00 86.88 267 PRO A O 1
ATOM 2109 N N . THR A 1 268 ? -9.303 2.197 25.425 1.00 89.62 268 THR A N 1
ATOM 2110 C CA . THR A 1 268 ? -9.319 2.821 26.754 1.00 89.62 268 THR A CA 1
ATOM 2111 C C . THR A 1 268 ? -8.047 3.620 26.976 1.00 89.62 268 THR A C 1
ATOM 2113 O O . THR A 1 268 ? -6.980 3.182 26.553 1.00 89.62 268 THR A O 1
ATOM 2116 N N . ASP A 1 269 ? -8.132 4.722 27.719 1.00 87.25 269 ASP A N 1
ATOM 2117 C CA . ASP A 1 269 ? -6.997 5.604 28.039 1.00 87.25 269 ASP A CA 1
ATOM 2118 C C . ASP A 1 269 ? -5.830 4.890 28.751 1.00 87.25 269 ASP A C 1
ATOM 2120 O O . ASP A 1 269 ? -4.712 5.395 28.786 1.00 87.25 269 ASP A O 1
ATOM 2124 N N . GLN A 1 270 ? -6.073 3.707 29.326 1.00 88.69 270 GLN A N 1
ATOM 2125 C CA . GLN A 1 270 ? -5.043 2.874 29.955 1.00 88.69 270 GLN A CA 1
ATOM 2126 C C . GLN A 1 270 ? -4.194 2.102 28.933 1.00 88.69 270 GLN A C 1
ATOM 2128 O O . GLN A 1 270 ? -3.110 1.627 29.269 1.00 88.69 270 GLN A O 1
ATOM 2133 N N . ASN A 1 271 ? -4.679 1.950 27.699 1.00 91.44 271 ASN A N 1
ATOM 2134 C CA . ASN A 1 271 ? -3.957 1.289 26.624 1.00 91.44 271 ASN A CA 1
ATOM 2135 C C . ASN A 1 271 ? -3.040 2.304 25.912 1.00 91.44 271 ASN A C 1
ATOM 2137 O O . ASN A 1 271 ? -3.546 3.299 25.392 1.00 91.44 271 ASN A O 1
ATOM 2141 N N . PRO A 1 272 ? -1.721 2.050 25.802 1.00 94.31 272 PRO A N 1
ATOM 2142 C CA . PRO A 1 272 ? -0.785 2.944 25.113 1.00 94.31 272 PRO A CA 1
ATOM 2143 C C . PRO A 1 272 ? -1.159 3.273 23.658 1.00 94.31 272 PRO A C 1
ATOM 2145 O O . PRO A 1 272 ? -0.791 4.323 23.144 1.00 94.31 272 PRO A O 1
ATOM 2148 N N . TRP A 1 273 ? -1.924 2.405 22.991 1.00 95.56 273 TRP A N 1
ATOM 2149 C CA . TRP A 1 273 ? -2.426 2.643 21.637 1.00 95.56 273 TRP A CA 1
ATOM 2150 C C . TRP A 1 273 ? -3.525 3.706 21.559 1.00 95.56 273 TRP A C 1
ATOM 2152 O O . TRP A 1 273 ? -3.760 4.252 20.483 1.00 95.56 273 TRP A O 1
ATOM 2162 N N . TYR A 1 274 ? -4.222 3.989 22.661 1.00 94.06 274 TYR A N 1
ATOM 2163 C CA . TYR A 1 274 ? -5.445 4.784 22.637 1.00 94.06 274 TYR A CA 1
ATOM 2164 C C . TYR A 1 274 ? -5.272 6.185 22.036 1.00 94.06 274 TYR A C 1
ATOM 2166 O O . TYR A 1 274 ? -6.047 6.499 21.135 1.00 94.06 274 TYR A O 1
ATOM 2174 N N . PRO A 1 275 ? -4.255 6.995 22.406 1.00 94.50 275 PRO A N 1
ATOM 2175 C CA . PRO A 1 275 ? -4.060 8.314 21.798 1.00 94.50 275 PRO A CA 1
ATOM 2176 C C . PRO A 1 275 ? -3.888 8.245 20.277 1.00 94.50 275 PRO A C 1
ATOM 2178 O O . PRO A 1 275 ? -4.425 9.074 19.551 1.00 94.50 275 PRO A O 1
ATOM 2181 N N . TYR A 1 276 ? -3.193 7.216 19.786 1.00 96.25 276 TYR A N 1
ATOM 2182 C CA . TYR A 1 276 ? -2.970 7.001 18.357 1.00 96.25 276 TYR A CA 1
ATOM 2183 C C . TYR A 1 276 ? -4.242 6.557 17.634 1.00 96.25 276 TYR A C 1
ATOM 2185 O O . TYR A 1 276 ? -4.456 6.935 16.491 1.00 96.25 276 TYR A O 1
ATOM 2193 N N . LEU A 1 277 ? -5.114 5.790 18.288 1.00 95.44 277 LEU A N 1
ATOM 2194 C CA . LEU A 1 277 ? -6.396 5.366 17.719 1.00 95.44 277 LEU A CA 1
ATOM 2195 C C . LEU A 1 277 ? -7.451 6.484 17.680 1.00 95.44 277 LEU A C 1
ATOM 2197 O O . LEU A 1 277 ? -8.470 6.314 17.016 1.00 95.44 277 LEU A O 1
ATOM 2201 N N . GLN A 1 278 ? -7.201 7.617 18.340 1.00 93.44 278 GLN A N 1
ATOM 2202 C CA . GLN A 1 278 ? -7.988 8.847 18.180 1.00 93.44 278 GLN A CA 1
ATOM 2203 C C . GLN A 1 278 ? -7.439 9.759 17.073 1.00 93.44 278 GLN A C 1
ATOM 2205 O O . GLN A 1 278 ? -8.080 10.739 16.704 1.00 93.44 278 GLN A O 1
ATOM 2210 N N . ASP A 1 279 ? -6.250 9.467 16.541 1.00 95.75 279 ASP A N 1
ATOM 2211 C CA . ASP A 1 279 ? -5.615 10.325 15.552 1.00 95.75 279 ASP A CA 1
ATOM 2212 C C . ASP A 1 279 ? -6.117 10.017 14.122 1.00 95.75 279 ASP A C 1
ATOM 2214 O O . ASP A 1 279 ? -6.101 8.854 13.683 1.00 95.75 279 ASP A O 1
ATOM 2218 N N . PRO A 1 280 ? -6.535 11.037 13.345 1.00 95.69 280 PRO A N 1
ATOM 2219 C CA . PRO A 1 280 ? -7.033 10.840 11.985 1.00 95.69 280 PRO A CA 1
ATOM 2220 C C . PRO A 1 280 ? -6.019 10.198 11.030 1.00 95.69 280 PRO A C 1
ATOM 2222 O O . PRO A 1 280 ? -6.427 9.480 10.114 1.00 95.69 280 PRO A O 1
ATOM 2225 N N . GLU A 1 281 ? -4.714 10.428 11.208 1.00 96.38 281 GLU A N 1
ATOM 2226 C CA . GLU A 1 281 ? -3.658 9.871 10.354 1.00 96.38 281 GLU A CA 1
ATOM 2227 C C . GLU A 1 281 ? -3.579 8.345 10.508 1.00 96.38 281 GLU A C 1
ATOM 2229 O O . GLU A 1 281 ? -3.504 7.605 9.518 1.00 96.38 281 GLU A O 1
ATOM 2234 N N . VAL A 1 282 ? -3.668 7.856 11.747 1.00 97.69 282 VAL A N 1
ATOM 2235 C CA . VAL A 1 282 ? -3.651 6.422 12.064 1.00 97.69 282 VAL A CA 1
ATOM 2236 C C . VAL A 1 282 ? -4.941 5.755 11.592 1.00 97.69 282 VAL A C 1
ATOM 2238 O O . VAL A 1 282 ? -4.884 4.733 10.905 1.00 97.69 282 VAL A O 1
ATOM 2241 N N . LEU A 1 283 ? -6.106 6.353 11.863 1.00 97.75 283 LEU A N 1
ATOM 2242 C CA . LEU A 1 283 ? -7.391 5.815 11.401 1.00 97.75 283 LEU A CA 1
ATOM 2243 C C . LEU A 1 283 ? -7.488 5.761 9.874 1.00 97.75 283 LEU A C 1
ATOM 2245 O O . LEU A 1 283 ? -8.000 4.781 9.324 1.00 97.75 283 LEU A O 1
ATOM 2249 N N . THR A 1 284 ? -6.953 6.771 9.189 1.00 96.75 284 THR A N 1
ATOM 2250 C CA . THR A 1 284 ? -6.845 6.793 7.726 1.00 96.75 284 THR A CA 1
ATOM 2251 C C . THR A 1 284 ? -5.885 5.713 7.233 1.00 96.75 284 THR A C 1
ATOM 2253 O O . THR A 1 284 ? -6.182 5.009 6.268 1.00 96.75 284 THR A O 1
ATOM 2256 N N . THR A 1 285 ? -4.750 5.521 7.909 1.00 97.38 285 THR A N 1
ATOM 2257 C CA . THR A 1 285 ? -3.794 4.457 7.579 1.00 97.38 285 THR A CA 1
ATOM 2258 C C . THR A 1 285 ? -4.447 3.077 7.650 1.00 97.38 285 THR A C 1
ATOM 2260 O O . THR A 1 285 ? -4.306 2.289 6.713 1.00 97.38 285 THR A O 1
ATOM 2263 N N . LEU A 1 286 ? -5.223 2.797 8.700 1.00 97.56 286 LEU A N 1
ATOM 2264 C CA . LEU A 1 286 ? -5.956 1.537 8.829 1.00 97.56 286 LEU A CA 1
ATOM 2265 C C . LEU A 1 286 ? -7.017 1.380 7.721 1.00 97.56 286 LEU A C 1
ATOM 2267 O O . LEU A 1 286 ? -6.991 0.384 7.002 1.00 97.56 286 LEU A O 1
ATOM 2271 N N . ALA A 1 287 ? -7.878 2.379 7.487 1.00 95.75 287 ALA A N 1
ATOM 2272 C CA . ALA A 1 287 ? -8.898 2.311 6.426 1.00 95.75 287 ALA A CA 1
ATOM 2273 C C . ALA A 1 287 ? -8.316 2.067 5.025 1.00 95.75 287 ALA A C 1
ATOM 2275 O O . ALA A 1 287 ? -8.880 1.332 4.208 1.00 95.75 287 ALA A O 1
ATOM 2276 N N . LEU A 1 288 ? -7.194 2.715 4.713 1.00 94.12 288 LEU A N 1
ATOM 2277 C CA . LEU A 1 288 ? -6.657 2.707 3.358 1.00 94.12 288 LEU A CA 1
ATOM 2278 C C . LEU A 1 288 ? -5.704 1.547 3.092 1.00 94.12 288 LEU A C 1
ATOM 2280 O O . LEU A 1 288 ? -5.630 1.090 1.950 1.00 94.12 288 LEU A O 1
ATOM 2284 N N . LYS A 1 289 ? -4.960 1.100 4.109 1.00 95.31 289 LYS A N 1
ATOM 2285 C CA . LYS A 1 289 ? -3.839 0.164 3.939 1.00 95.31 289 LYS A CA 1
ATOM 2286 C C . LYS A 1 289 ? -4.105 -1.214 4.527 1.00 95.31 289 LYS A C 1
ATOM 2288 O O . LYS A 1 289 ? -3.553 -2.181 4.011 1.00 95.31 289 LYS A O 1
ATOM 2293 N N . TYR A 1 290 ? -4.989 -1.315 5.519 1.00 95.75 290 TYR A N 1
ATOM 2294 C CA . TYR A 1 290 ? -5.351 -2.569 6.186 1.00 95.75 290 TYR A CA 1
ATOM 2295 C C . TYR A 1 290 ? -6.636 -3.177 5.609 1.00 95.75 290 TYR A C 1
ATOM 2297 O O . TYR A 1 290 ? -7.404 -3.831 6.308 1.00 95.75 290 TYR A O 1
ATOM 2305 N N . THR A 1 291 ? -6.893 -2.970 4.314 1.00 91.44 291 THR A N 1
ATOM 2306 C CA . THR A 1 291 ? -8.138 -3.401 3.656 1.00 91.44 291 THR A CA 1
ATOM 2307 C C . THR A 1 291 ? -8.362 -4.906 3.753 1.00 91.44 291 THR A C 1
ATOM 2309 O O . THR A 1 291 ? -9.495 -5.324 3.933 1.00 91.44 291 THR A O 1
ATOM 2312 N N . HIS A 1 292 ? -7.290 -5.703 3.701 1.00 91.94 292 HIS A N 1
ATOM 2313 C CA . HIS A 1 292 ? -7.356 -7.151 3.897 1.00 91.94 292 HIS A CA 1
ATOM 2314 C C . HIS A 1 292 ? -7.679 -7.523 5.352 1.00 91.94 292 HIS A C 1
ATOM 2316 O O . HIS A 1 292 ? -8.499 -8.402 5.583 1.00 91.94 292 HIS A O 1
ATOM 2322 N N . GLN A 1 293 ? -7.088 -6.857 6.356 1.00 93.69 293 GLN A N 1
ATOM 2323 C CA . GLN A 1 293 ? -7.475 -7.108 7.754 1.00 93.69 293 GLN A CA 1
ATOM 2324 C C . GLN A 1 293 ? -8.911 -6.654 8.044 1.00 93.69 293 GLN A C 1
ATOM 2326 O O . GLN A 1 293 ? -9.591 -7.285 8.839 1.00 93.69 293 GLN A O 1
ATOM 2331 N N . LEU A 1 294 ? -9.397 -5.603 7.379 1.00 95.81 294 LEU A N 1
ATOM 2332 C CA . LEU A 1 294 ? -10.785 -5.142 7.481 1.00 95.81 294 LEU A CA 1
ATOM 2333 C C . LEU A 1 294 ? -11.804 -6.118 6.863 1.00 95.81 294 LEU A C 1
ATOM 2335 O O . LEU A 1 294 ? -13.001 -5.920 7.045 1.00 95.81 294 LEU A O 1
ATOM 2339 N N . GLU A 1 295 ? -11.374 -7.160 6.146 1.00 94.38 295 GLU A N 1
ATOM 2340 C CA . GLU A 1 295 ? -12.270 -8.254 5.741 1.00 94.38 295 GLU A CA 1
ATOM 2341 C C . GLU A 1 295 ? -12.568 -9.216 6.907 1.00 94.38 295 GLU A C 1
ATOM 2343 O O . GLU A 1 295 ? -13.576 -9.923 6.871 1.00 94.38 295 GLU A O 1
ATOM 2348 N N . ASP A 1 296 ? -11.752 -9.207 7.971 1.00 94.44 296 ASP A N 1
ATOM 2349 C CA . ASP A 1 296 ? -12.088 -9.878 9.226 1.00 94.44 296 ASP A CA 1
ATOM 2350 C C . ASP A 1 296 ? -13.187 -9.101 9.964 1.00 94.44 296 ASP A C 1
ATOM 2352 O O . ASP A 1 296 ? -13.041 -7.919 10.292 1.00 94.44 296 ASP A O 1
ATOM 2356 N N . LEU A 1 297 ? -14.303 -9.778 10.245 1.00 92.94 297 LEU A N 1
ATOM 2357 C CA . LEU A 1 297 ? -15.493 -9.141 10.808 1.00 92.94 297 LEU A CA 1
ATOM 2358 C C . LEU A 1 297 ? -15.231 -8.527 12.190 1.00 92.94 297 LEU A C 1
ATOM 2360 O O . LEU A 1 297 ? -15.773 -7.463 12.492 1.00 92.94 297 LEU A O 1
ATOM 2364 N N . SER A 1 298 ? -14.403 -9.176 13.016 1.00 92.94 298 SER A N 1
ATOM 2365 C CA . SER A 1 298 ? -14.098 -8.691 14.363 1.00 92.94 298 SER A CA 1
ATOM 2366 C C . SER A 1 298 ? -13.240 -7.429 14.308 1.00 92.94 298 SER A C 1
ATOM 2368 O O . SER A 1 298 ? -13.564 -6.433 14.957 1.00 92.94 298 SER A O 1
ATOM 2370 N N . PHE A 1 299 ? -12.222 -7.422 13.443 1.00 95.38 299 PHE A N 1
ATOM 2371 C CA . PHE A 1 299 ? -11.370 -6.261 13.213 1.00 95.38 299 PHE A CA 1
ATOM 2372 C C . PHE A 1 299 ? -12.164 -5.085 12.634 1.00 95.38 299 PHE A C 1
ATOM 2374 O O . PHE A 1 299 ? -12.050 -3.958 13.118 1.00 95.38 299 PHE A O 1
ATOM 2381 N N . LEU A 1 300 ? -13.011 -5.342 11.632 1.00 96.44 300 LEU A N 1
ATOM 2382 C CA . LEU A 1 300 ? -13.866 -4.327 11.019 1.00 96.44 300 LEU A CA 1
ATOM 2383 C C . LEU A 1 300 ? -14.837 -3.713 12.026 1.00 96.44 300 LEU A C 1
ATOM 2385 O O . LEU A 1 300 ? -14.984 -2.493 12.072 1.00 96.44 300 LEU A O 1
ATOM 2389 N N . GLN A 1 301 ? -15.494 -4.542 12.838 1.00 94.44 301 GLN A N 1
ATOM 2390 C CA . GLN A 1 301 ? -16.418 -4.070 13.861 1.00 94.44 301 GLN A CA 1
ATOM 2391 C C . GLN A 1 301 ? -15.705 -3.175 14.882 1.00 94.44 301 GLN A C 1
ATOM 2393 O O . GLN A 1 301 ? -16.210 -2.094 15.190 1.00 94.44 301 GLN A O 1
ATOM 2398 N N . ALA A 1 302 ? -14.533 -3.592 15.364 1.00 94.38 302 ALA A N 1
ATOM 2399 C CA . ALA A 1 302 ? -13.720 -2.817 16.298 1.00 94.38 302 ALA A CA 1
ATOM 2400 C C . ALA A 1 302 ? -13.299 -1.469 15.696 1.00 94.38 302 ALA A C 1
ATOM 2402 O O . ALA A 1 302 ? -13.507 -0.411 16.290 1.00 94.38 302 ALA A O 1
ATOM 2403 N N . TYR A 1 303 ? -12.792 -1.494 14.461 1.00 97.06 303 TYR A N 1
ATOM 2404 C CA . TYR A 1 303 ? -12.401 -0.294 13.733 1.00 97.06 303 TYR A CA 1
ATOM 2405 C C . TYR A 1 303 ? -13.573 0.679 13.543 1.00 97.06 303 TYR A C 1
ATOM 2407 O O . TYR A 1 303 ? -13.437 1.867 13.829 1.00 97.06 303 TYR A O 1
ATOM 2415 N N . LEU A 1 304 ? -14.745 0.194 13.115 1.00 95.94 304 LEU A N 1
ATOM 2416 C CA . LEU A 1 304 ? -15.928 1.038 12.923 1.00 95.94 304 LEU A CA 1
ATOM 2417 C C . LEU A 1 304 ? -16.425 1.661 14.232 1.00 95.94 304 LEU A C 1
ATOM 2419 O O . LEU A 1 304 ? -16.931 2.781 14.206 1.00 95.94 304 LEU A O 1
ATOM 2423 N N . GLN A 1 305 ? -16.281 0.975 15.369 1.00 92.81 305 GLN A N 1
ATOM 2424 C CA . GLN A 1 305 ? -16.633 1.536 16.676 1.00 92.81 305 GLN A CA 1
ATOM 2425 C C . GLN A 1 305 ? -15.719 2.692 17.077 1.00 92.81 305 GLN A C 1
ATOM 2427 O O . GLN A 1 305 ? -16.215 3.688 17.602 1.00 92.81 305 GLN A O 1
ATOM 2432 N N . VAL A 1 306 ? -14.413 2.577 16.826 1.00 95.25 306 VAL A N 1
ATOM 2433 C CA . VAL A 1 306 ? -13.452 3.665 17.069 1.00 95.25 306 VAL A CA 1
ATOM 2434 C C . VAL A 1 306 ? -13.695 4.818 16.095 1.00 95.25 306 VAL A C 1
ATOM 2436 O O . VAL A 1 306 ? -13.783 5.973 16.508 1.00 95.25 306 VAL A O 1
ATOM 2439 N N . LEU A 1 307 ? -13.890 4.513 14.809 1.00 96.50 307 LEU A N 1
ATOM 2440 C CA . LEU A 1 307 ? -14.154 5.514 13.779 1.00 96.50 307 LEU A CA 1
ATOM 2441 C C . LEU A 1 307 ? -15.450 6.295 14.058 1.00 96.50 307 LEU A C 1
ATOM 2443 O O . LEU A 1 307 ? -15.492 7.503 13.851 1.00 96.50 307 LEU A O 1
ATOM 2447 N N . ALA A 1 308 ? -16.499 5.634 14.553 1.00 95.00 308 ALA A N 1
ATOM 2448 C CA . ALA A 1 308 ? -17.782 6.264 14.874 1.00 95.00 308 ALA A CA 1
ATOM 2449 C C . ALA A 1 308 ? -17.747 7.218 16.077 1.00 95.00 308 ALA A C 1
ATOM 2451 O O . ALA A 1 308 ? -18.714 7.945 16.296 1.00 95.00 308 ALA A O 1
ATOM 2452 N N . GLN A 1 309 ? -16.667 7.209 16.861 1.00 93.62 309 GLN A N 1
ATOM 2453 C CA . GLN A 1 309 ? -16.450 8.171 17.946 1.00 93.62 309 GLN A CA 1
ATOM 2454 C C . GLN A 1 309 ? -15.803 9.470 17.451 1.00 93.62 309 GLN A C 1
ATOM 2456 O O . GLN A 1 309 ? -15.772 10.447 18.192 1.00 93.62 309 GLN A O 1
ATOM 2461 N N . GLN A 1 310 ? -15.306 9.485 16.212 1.00 95.19 310 GLN A N 1
ATOM 2462 C CA . GLN A 1 310 ? -14.685 10.659 15.612 1.00 95.19 310 GLN A CA 1
ATOM 2463 C C . GLN A 1 310 ? -15.728 11.653 15.100 1.00 95.19 310 GLN A C 1
ATOM 2465 O O . GLN A 1 310 ? -16.882 11.306 14.829 1.00 95.19 310 GLN A O 1
ATOM 2470 N N . ASP A 1 311 ? -15.284 12.888 14.875 1.00 93.75 311 ASP A N 1
ATOM 2471 C CA . ASP A 1 311 ? -16.094 13.918 14.233 1.00 93.75 311 ASP A CA 1
ATOM 2472 C C . ASP A 1 311 ? -16.594 13.479 12.848 1.00 93.75 311 ASP A C 1
ATOM 2474 O O . ASP A 1 311 ? -15.923 12.751 12.107 1.00 93.75 311 ASP A O 1
ATOM 2478 N N . MET A 1 312 ? -17.759 13.996 12.437 1.00 93.06 312 MET A N 1
ATOM 2479 C CA . MET A 1 312 ? -18.345 13.702 11.119 1.00 93.06 312 MET A CA 1
ATOM 2480 C C . MET A 1 312 ? -17.417 14.070 9.951 1.00 93.06 312 MET A C 1
ATOM 2482 O O . MET A 1 312 ? -17.497 13.447 8.892 1.00 93.06 312 MET A O 1
ATOM 2486 N N . SER A 1 313 ? -16.505 15.030 10.141 1.00 93.38 313 SER A N 1
ATOM 2487 C CA . SER A 1 313 ? -15.475 15.402 9.162 1.00 93.38 313 SER A CA 1
ATOM 2488 C C . SER A 1 313 ? -14.465 14.281 8.880 1.00 93.38 313 SER A C 1
ATOM 2490 O O . SER A 1 313 ? -13.880 14.275 7.801 1.00 93.38 313 SER A O 1
ATOM 2492 N N . ILE A 1 314 ? -14.295 13.326 9.801 1.00 94.38 314 ILE A N 1
ATOM 2493 C CA . ILE A 1 314 ? -13.402 12.161 9.687 1.00 94.38 314 ILE A CA 1
ATOM 2494 C C . ILE A 1 314 ? -14.215 10.894 9.408 1.00 94.38 314 ILE A C 1
ATOM 2496 O O . ILE A 1 314 ? -13.917 10.159 8.464 1.00 94.38 314 ILE A O 1
ATOM 2500 N N . PHE A 1 315 ? -15.278 10.660 10.187 1.00 95.88 315 PHE A N 1
ATOM 2501 C CA . PHE A 1 315 ? -16.129 9.473 10.072 1.00 95.88 315 PHE A CA 1
ATOM 2502 C C . PHE A 1 315 ? -16.698 9.316 8.658 1.00 95.88 315 PHE A C 1
ATOM 2504 O O . PHE A 1 315 ? -16.564 8.264 8.031 1.00 95.88 315 PHE A O 1
ATOM 2511 N N . LYS A 1 316 ? -17.307 10.380 8.125 1.00 94.50 316 LYS A N 1
ATOM 2512 C CA . LYS A 1 316 ? -18.012 10.355 6.840 1.00 94.50 316 LYS A CA 1
ATOM 2513 C C . LYS A 1 316 ? -17.109 10.031 5.645 1.00 94.50 316 LYS A C 1
ATOM 2515 O O . LYS A 1 316 ? -17.484 9.134 4.885 1.00 94.50 316 LYS A O 1
ATOM 2520 N N . PRO A 1 317 ? -15.971 10.719 5.410 1.00 93.94 317 PRO A N 1
ATOM 2521 C CA . PRO A 1 317 ? -15.127 10.402 4.261 1.00 93.94 317 PRO A CA 1
ATOM 2522 C C . PRO A 1 317 ? -14.528 8.996 4.346 1.00 93.94 317 PRO A C 1
ATOM 2524 O O . PRO A 1 317 ? -14.514 8.305 3.329 1.00 93.94 317 PRO A O 1
ATOM 2527 N N . LEU A 1 318 ? -14.102 8.542 5.532 1.00 95.19 318 LEU A N 1
ATOM 2528 C CA . LEU A 1 318 ? -13.535 7.200 5.696 1.00 95.19 318 LEU A CA 1
ATOM 2529 C C . LEU A 1 318 ? -14.593 6.106 5.514 1.00 95.19 318 LEU A C 1
ATOM 2531 O O . LEU A 1 318 ? -14.360 5.156 4.770 1.00 95.19 318 LEU A O 1
ATOM 2535 N N . LEU A 1 319 ? -15.789 6.259 6.095 1.00 95.12 319 LEU A N 1
ATOM 2536 C CA . LEU A 1 319 ? -16.887 5.317 5.867 1.00 95.12 319 LEU A CA 1
ATOM 2537 C C . LEU A 1 319 ? -17.282 5.263 4.384 1.00 95.12 319 LEU A C 1
ATOM 2539 O O . LEU A 1 319 ? -17.475 4.174 3.844 1.00 95.12 319 LEU A O 1
ATOM 2543 N N . LYS A 1 320 ? -17.389 6.421 3.714 1.00 92.50 320 LYS A N 1
ATOM 2544 C CA . LYS A 1 320 ? -17.724 6.491 2.283 1.00 92.50 320 LYS A CA 1
ATOM 2545 C C . LYS A 1 320 ? -16.683 5.765 1.430 1.00 92.50 320 LYS A C 1
ATOM 2547 O O . LYS A 1 320 ? -17.063 5.035 0.519 1.00 92.50 320 LYS A O 1
ATOM 2552 N N . ASP A 1 321 ? -15.398 5.955 1.720 1.00 93.00 321 ASP A N 1
ATOM 2553 C CA . ASP A 1 321 ? -14.316 5.277 1.006 1.00 93.00 321 ASP A CA 1
ATOM 2554 C C . ASP A 1 321 ? -14.375 3.751 1.192 1.00 93.00 321 ASP A C 1
ATOM 2556 O O . ASP A 1 321 ? -14.339 3.008 0.210 1.00 93.00 321 ASP A O 1
ATOM 2560 N N . LEU A 1 322 ? -14.571 3.272 2.426 1.00 93.69 322 LEU A N 1
ATOM 2561 C CA . LEU A 1 322 ? -14.690 1.839 2.712 1.00 93.69 322 LEU A CA 1
ATOM 2562 C C . LEU A 1 322 ? -15.931 1.209 2.061 1.00 93.69 322 LEU A C 1
ATOM 2564 O O . LEU A 1 322 ? -15.849 0.112 1.511 1.00 93.69 322 LEU A O 1
ATOM 2568 N N . LEU A 1 323 ? -17.067 1.915 2.061 1.00 92.50 323 LEU A N 1
ATOM 2569 C CA . LEU A 1 323 ? -18.287 1.501 1.359 1.00 92.50 323 LEU A CA 1
ATOM 2570 C C . LEU A 1 323 ? -18.111 1.451 -0.160 1.00 92.50 323 LEU A C 1
ATOM 2572 O O . LEU A 1 323 ? -18.929 0.833 -0.840 1.00 92.50 323 LEU A O 1
ATOM 2576 N N . PHE A 1 324 ? -17.084 2.088 -0.719 1.00 91.81 324 PHE A N 1
ATOM 2577 C CA . PHE A 1 324 ? -16.804 2.014 -2.146 1.00 91.81 324 PHE A CA 1
ATOM 2578 C C . PHE A 1 324 ? -16.022 0.745 -2.532 1.00 91.81 324 PHE A C 1
ATOM 2580 O O . PHE A 1 324 ? -16.016 0.357 -3.698 1.00 91.81 324 PHE A O 1
ATOM 2587 N N . MET A 1 325 ? -15.419 0.043 -1.566 1.00 91.69 325 MET A N 1
ATOM 2588 C CA . MET A 1 325 ? -14.763 -1.239 -1.823 1.00 91.69 325 MET A CA 1
ATOM 2589 C C . MET A 1 325 ? -15.785 -2.387 -1.874 1.00 91.69 325 MET A C 1
ATOM 2591 O O . MET A 1 325 ? -16.511 -2.582 -0.896 1.00 91.69 325 MET A O 1
ATOM 2595 N N . PRO A 1 326 ? -15.835 -3.193 -2.956 1.00 85.38 326 PRO A N 1
ATOM 2596 C CA . PRO A 1 326 ? -16.867 -4.218 -3.134 1.00 85.38 326 PRO A CA 1
ATOM 2597 C C . PRO A 1 326 ? -16.989 -5.211 -1.969 1.00 85.38 326 PRO A C 1
ATOM 2599 O O . PRO A 1 326 ? -18.097 -5.453 -1.490 1.00 85.38 326 PRO A O 1
ATOM 2602 N N . ASN A 1 327 ? -15.861 -5.738 -1.478 1.00 89.38 327 ASN A N 1
ATOM 2603 C CA . ASN A 1 327 ? -15.843 -6.725 -0.392 1.00 89.38 327 ASN A CA 1
ATOM 2604 C C . ASN A 1 327 ? -16.287 -6.108 0.942 1.00 89.38 327 ASN A C 1
ATOM 2606 O O . ASN A 1 327 ? -17.175 -6.637 1.612 1.00 89.38 327 ASN A O 1
ATOM 2610 N N . LEU A 1 328 ? -15.725 -4.951 1.307 1.00 93.50 328 LEU A N 1
ATOM 2611 C CA . LEU A 1 328 ? -16.053 -4.304 2.577 1.00 93.50 328 LEU A CA 1
ATOM 2612 C C . LEU A 1 328 ? -17.468 -3.740 2.600 1.00 93.50 328 LEU A C 1
ATOM 2614 O O . LEU A 1 328 ? -18.108 -3.780 3.644 1.00 93.50 328 LEU A O 1
ATOM 2618 N N . ARG A 1 329 ? -18.004 -3.271 1.469 1.00 92.31 329 ARG A N 1
ATOM 2619 C CA . ARG A 1 329 ? -19.379 -2.764 1.380 1.00 92.31 329 ARG A CA 1
ATOM 2620 C C . ARG A 1 329 ? -20.386 -3.759 1.943 1.00 92.31 329 ARG A C 1
ATOM 2622 O O . ARG A 1 329 ? -21.238 -3.377 2.741 1.00 92.31 329 ARG A O 1
ATOM 2629 N N . VAL A 1 330 ? -20.293 -5.026 1.540 1.00 91.31 330 VAL A N 1
ATOM 2630 C CA . VAL A 1 330 ? -21.226 -6.072 1.985 1.00 91.31 330 VAL A CA 1
ATOM 2631 C C . VAL A 1 330 ? -21.129 -6.273 3.498 1.00 91.31 330 VAL A C 1
ATOM 2633 O O . VAL A 1 330 ? -22.157 -6.303 4.178 1.00 91.31 330 VAL A O 1
ATOM 2636 N N . LEU A 1 331 ? -19.904 -6.343 4.027 1.00 94.69 331 LEU A N 1
ATOM 2637 C CA . LEU A 1 331 ? -19.640 -6.522 5.456 1.00 94.69 331 LEU A CA 1
ATOM 2638 C C . LEU A 1 331 ? -20.125 -5.322 6.279 1.00 94.69 331 LEU A C 1
ATOM 2640 O O . LEU A 1 331 ? -20.847 -5.489 7.260 1.00 94.69 331 LEU A O 1
ATOM 2644 N N . ILE A 1 332 ? -19.805 -4.105 5.842 1.00 94.81 332 ILE A N 1
ATOM 2645 C CA . ILE A 1 332 ? -20.199 -2.862 6.507 1.00 94.81 332 ILE A CA 1
ATOM 2646 C C . ILE A 1 332 ? -21.723 -2.728 6.524 1.00 94.81 332 ILE A C 1
ATOM 2648 O O . ILE A 1 332 ? -22.296 -2.455 7.573 1.00 94.81 332 ILE A O 1
ATOM 2652 N N . LEU A 1 333 ? -22.414 -2.979 5.406 1.00 92.12 333 LEU A N 1
ATOM 2653 C CA . LEU A 1 333 ? -23.881 -2.929 5.364 1.00 92.12 333 LEU A CA 1
ATOM 2654 C C . LEU A 1 333 ? -24.538 -4.001 6.248 1.00 92.12 333 LEU A C 1
ATOM 2656 O O . LEU A 1 333 ? -25.649 -3.800 6.745 1.00 92.12 333 LEU A O 1
ATOM 2660 N N . ALA A 1 334 ? -23.896 -5.155 6.445 1.00 92.00 334 ALA A N 1
ATOM 2661 C CA . ALA A 1 334 ? -24.355 -6.151 7.410 1.00 92.00 334 ALA A CA 1
ATOM 2662 C C . ALA A 1 334 ? -24.179 -5.654 8.855 1.00 92.00 334 ALA A C 1
ATOM 2664 O O . ALA A 1 334 ? -25.145 -5.684 9.617 1.00 92.00 334 ALA A O 1
ATOM 2665 N N . LEU A 1 335 ? -23.004 -5.118 9.198 1.00 91.88 335 LEU A N 1
ATOM 2666 C CA . LEU A 1 335 ? -22.709 -4.566 10.525 1.00 91.88 335 LEU A CA 1
ATOM 2667 C C . LEU A 1 335 ? -23.608 -3.379 10.881 1.00 91.88 335 LEU A C 1
ATOM 2669 O O . LEU A 1 335 ? -24.123 -3.315 11.992 1.00 91.88 335 LEU A O 1
ATOM 2673 N N . ILE A 1 336 ? -23.864 -2.477 9.930 1.00 89.62 336 ILE A N 1
ATOM 2674 C CA . ILE A 1 336 ? -24.771 -1.335 10.107 1.00 89.62 336 ILE A CA 1
ATOM 2675 C C . ILE A 1 336 ? -26.172 -1.803 10.517 1.00 89.62 336 ILE A C 1
ATOM 2677 O O . ILE A 1 336 ? -26.765 -1.244 11.435 1.00 89.62 336 ILE A O 1
ATOM 2681 N N . ARG A 1 337 ? -26.698 -2.852 9.873 1.00 87.94 337 ARG A N 1
ATOM 2682 C CA . ARG A 1 337 ? -28.035 -3.393 10.178 1.00 87.94 337 ARG A CA 1
ATOM 2683 C C . ARG A 1 337 ? -28.115 -4.090 11.536 1.00 87.94 337 ARG A C 1
ATOM 2685 O O . ARG A 1 337 ? -29.207 -4.221 12.074 1.00 87.94 337 ARG A O 1
ATOM 2692 N N . GLN A 1 338 ? -26.984 -4.556 12.059 1.00 89.06 338 GLN A N 1
ATOM 2693 C CA . GLN A 1 338 ? -26.886 -5.264 13.338 1.00 89.06 338 GLN A CA 1
ATOM 2694 C C . GLN A 1 338 ? -26.427 -4.355 14.486 1.00 89.06 338 GLN A C 1
ATOM 2696 O O . GLN A 1 338 ? -26.378 -4.798 15.633 1.00 89.06 338 GLN A O 1
ATOM 2701 N N . ALA A 1 339 ? -26.074 -3.099 14.198 1.00 87.12 339 ALA A N 1
ATOM 2702 C CA . ALA A 1 339 ? -25.555 -2.173 15.190 1.00 87.12 339 ALA A CA 1
ATOM 2703 C C . ALA A 1 339 ? -26.612 -1.901 16.280 1.00 87.12 339 ALA A C 1
ATOM 2705 O O . ALA A 1 339 ? -27.729 -1.489 15.952 1.00 87.12 339 ALA A O 1
ATOM 2706 N N . PRO A 1 340 ? -26.282 -2.077 17.575 1.00 88.75 340 PRO A N 1
ATOM 2707 C CA . PRO A 1 340 ? -27.184 -1.708 18.661 1.00 88.75 340 PRO A CA 1
ATOM 2708 C C . PRO A 1 340 ? -27.559 -0.227 18.570 1.00 88.75 340 PRO A C 1
ATOM 2710 O O . PRO A 1 340 ? -26.687 0.610 18.320 1.00 88.75 340 PRO A O 1
ATOM 2713 N N . THR A 1 341 ? -28.824 0.109 18.816 1.00 85.38 341 THR A N 1
ATOM 2714 C CA . THR A 1 341 ? -29.359 1.479 18.690 1.00 85.38 341 THR A CA 1
ATOM 2715 C C . THR A 1 341 ? -28.594 2.513 19.514 1.00 85.38 341 THR A C 1
ATOM 2717 O O . THR A 1 341 ? -28.437 3.649 19.076 1.00 85.38 341 THR A O 1
ATOM 2720 N N . ASP A 1 342 ? -28.050 2.116 20.665 1.00 87.56 342 ASP A N 1
ATOM 2721 C CA . ASP A 1 342 ? -27.326 3.017 21.570 1.00 87.56 342 ASP A CA 1
ATOM 2722 C C . ASP A 1 342 ? -25.818 3.115 21.282 1.00 87.56 342 ASP A C 1
ATOM 2724 O O . ASP A 1 342 ? -25.105 3.897 21.926 1.00 87.56 342 ASP A O 1
ATOM 2728 N N . SER A 1 343 ? -25.322 2.345 20.307 1.00 89.75 343 SER A N 1
ATOM 2729 C CA . SER A 1 343 ? -23.906 2.320 19.934 1.00 89.75 343 SER A CA 1
ATOM 2730 C C . SER A 1 343 ? -23.448 3.633 19.287 1.00 89.75 343 SER A C 1
ATOM 2732 O O . SER A 1 343 ? -24.231 4.347 18.655 1.00 89.75 343 SER A O 1
ATOM 2734 N N . ALA A 1 344 ? -22.148 3.935 19.398 1.00 90.62 344 ALA A N 1
ATOM 2735 C CA . ALA A 1 344 ? -21.532 5.068 18.699 1.00 90.62 344 ALA A CA 1
ATOM 2736 C C . ALA A 1 344 ? -21.788 4.997 17.183 1.00 90.62 344 ALA A C 1
ATOM 2738 O O . ALA A 1 344 ? -22.146 5.997 16.565 1.00 90.62 344 ALA A O 1
ATOM 2739 N N . LEU A 1 345 ? -21.710 3.791 16.610 1.00 90.69 345 LEU A N 1
ATOM 2740 C CA . LEU A 1 345 ? -21.965 3.547 15.193 1.00 90.69 345 LEU A CA 1
ATOM 2741 C C . LEU A 1 345 ? -23.399 3.917 14.785 1.00 90.69 345 LEU A C 1
ATOM 2743 O O . LEU A 1 345 ? -23.578 4.651 13.817 1.00 90.69 345 LEU A O 1
ATOM 2747 N N . ALA A 1 346 ? -24.420 3.483 15.531 1.00 89.50 346 ALA A N 1
ATOM 2748 C CA . ALA A 1 346 ? -25.814 3.821 15.226 1.00 89.50 346 ALA A CA 1
ATOM 2749 C C . ALA A 1 346 ? -26.083 5.338 15.299 1.00 89.50 346 ALA A C 1
ATOM 2751 O O . ALA A 1 346 ? -26.765 5.900 14.434 1.00 89.50 346 ALA A O 1
ATOM 2752 N N . LYS A 1 347 ? -25.495 6.023 16.289 1.00 91.19 347 LYS A N 1
ATOM 2753 C CA . LYS A 1 347 ? -25.590 7.486 16.441 1.00 91.19 347 LYS A CA 1
ATOM 2754 C C . LYS A 1 347 ? -24.930 8.222 15.272 1.00 91.19 347 LYS A C 1
ATOM 2756 O O . LYS A 1 347 ? -25.566 9.078 14.660 1.00 91.19 347 LYS A O 1
ATOM 2761 N N . ALA A 1 348 ? -23.703 7.842 14.915 1.00 92.00 348 ALA A N 1
ATOM 2762 C CA . ALA A 1 348 ? -22.961 8.416 13.793 1.00 92.00 348 ALA A CA 1
ATOM 2763 C C . ALA A 1 348 ? -23.701 8.244 12.451 1.00 92.00 348 ALA A C 1
ATOM 2765 O O . ALA A 1 348 ? -23.801 9.181 11.659 1.00 92.00 348 ALA A O 1
ATOM 2766 N N . LEU A 1 349 ? -24.293 7.070 12.212 1.00 88.50 349 LEU A N 1
ATOM 2767 C CA . LEU A 1 349 ? -25.093 6.807 11.011 1.00 88.50 349 LEU A CA 1
ATOM 2768 C C . LEU A 1 349 ? -26.375 7.646 10.962 1.00 88.50 349 LEU A C 1
ATOM 2770 O O . LEU A 1 349 ? -26.747 8.131 9.895 1.00 88.50 349 LEU A O 1
ATOM 2774 N N . THR A 1 350 ? -27.031 7.848 12.106 1.00 87.50 350 THR A N 1
ATOM 2775 C CA . THR A 1 350 ? -28.231 8.694 12.198 1.00 87.50 350 THR A CA 1
ATOM 2776 C C . THR A 1 350 ? -27.915 10.138 11.806 1.00 87.50 350 THR A C 1
ATOM 2778 O O . THR A 1 350 ? -28.632 10.721 10.992 1.00 87.50 350 THR A O 1
ATOM 2781 N N . LEU A 1 351 ? -26.805 10.689 12.311 1.00 88.88 351 LEU A N 1
ATOM 2782 C CA . LEU A 1 351 ? -26.327 12.025 11.935 1.00 88.88 351 LEU A CA 1
ATOM 2783 C C . LEU A 1 351 ? -26.033 12.119 10.430 1.00 88.88 351 LEU A C 1
ATOM 2785 O O . LEU A 1 351 ? -26.438 13.079 9.777 1.00 88.88 351 LEU A O 1
ATOM 2789 N N . LEU A 1 352 ? -25.399 11.093 9.853 1.00 88.75 352 LEU A N 1
ATOM 2790 C CA . LEU A 1 352 ? -25.081 11.050 8.423 1.00 88.75 352 LEU A CA 1
ATOM 2791 C C . LEU A 1 352 ? -26.340 11.091 7.537 1.00 88.75 352 LEU A C 1
ATOM 2793 O O . LEU A 1 352 ? -26.343 11.775 6.512 1.00 88.75 352 LEU A O 1
ATOM 2797 N N . VAL A 1 353 ? -27.414 10.397 7.931 1.00 84.88 353 VAL A N 1
ATOM 2798 C CA . VAL A 1 353 ? -28.709 10.438 7.225 1.00 84.88 353 VAL A CA 1
ATOM 2799 C C . VAL A 1 353 ? -29.371 11.814 7.359 1.00 84.88 353 VAL A C 1
ATOM 2801 O O . VAL A 1 353 ? -29.874 12.343 6.367 1.00 84.88 353 VAL A O 1
ATOM 2804 N N . GLN A 1 354 ? -29.331 12.428 8.544 1.00 86.00 354 GLN A N 1
ATOM 2805 C CA . GLN A 1 354 ? -29.883 13.770 8.774 1.00 86.00 354 GLN A CA 1
ATOM 2806 C C . GLN A 1 354 ? -29.170 14.845 7.935 1.00 86.00 354 GLN A C 1
ATOM 2808 O O . GLN A 1 354 ? -29.828 15.699 7.337 1.00 86.00 354 GLN A O 1
ATOM 2813 N N . GLU A 1 355 ? -27.838 14.779 7.821 1.00 85.06 355 GLU A N 1
ATOM 2814 C CA . GLU A 1 355 ? -27.054 15.669 6.951 1.00 85.06 355 GLU A CA 1
ATOM 2815 C C . GLU A 1 355 ? -27.382 15.503 5.461 1.00 85.06 355 GLU A C 1
ATOM 2817 O O . GLU A 1 355 ? -27.262 16.454 4.687 1.00 85.06 355 GLU A O 1
ATOM 2822 N N . ALA A 1 356 ? -27.734 14.289 5.029 1.00 78.69 356 ALA A N 1
ATOM 2823 C CA . ALA A 1 356 ? -28.115 14.031 3.643 1.00 78.69 356 ALA A CA 1
ATOM 2824 C C . ALA A 1 356 ? -29.489 14.639 3.321 1.00 78.69 356 ALA A C 1
ATOM 2826 O O . ALA A 1 356 ? -29.663 15.200 2.245 1.00 78.69 356 ALA A O 1
ATOM 2827 N N . GLN A 1 357 ? -30.426 14.582 4.271 1.00 73.94 357 GLN A N 1
ATOM 2828 C CA . GLN A 1 357 ? -31.783 15.122 4.126 1.00 73.94 357 GLN A CA 1
ATOM 2829 C C . GLN A 1 357 ? -31.839 16.653 4.175 1.00 73.94 357 GLN A C 1
ATOM 2831 O O . GLN A 1 357 ? -32.695 17.244 3.533 1.00 73.94 357 GLN A O 1
ATOM 2836 N N . THR A 1 358 ? -30.931 17.305 4.904 1.00 69.06 358 THR A N 1
ATOM 2837 C CA . THR A 1 358 ? -30.865 18.780 4.998 1.00 69.06 358 THR A CA 1
ATOM 2838 C C . THR A 1 358 ? -30.213 19.450 3.785 1.00 69.06 358 THR A C 1
ATOM 2840 O O . THR A 1 358 ? -30.263 20.672 3.668 1.00 69.06 358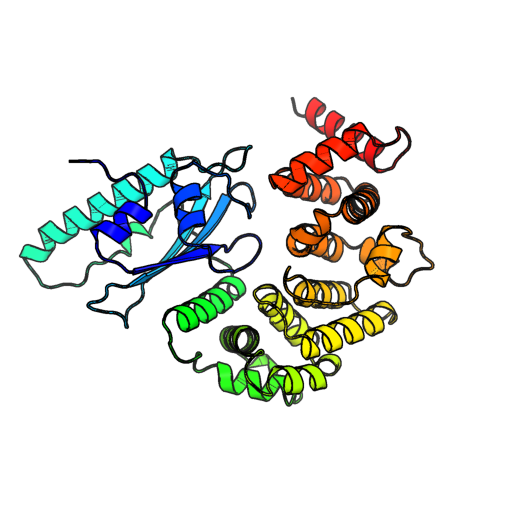 THR A O 1
ATOM 2843 N N . LYS A 1 359 ? -29.579 18.675 2.893 1.00 56.47 359 LYS A N 1
ATOM 2844 C CA . LYS A 1 359 ? -28.944 19.173 1.658 1.00 56.47 359 LYS A CA 1
ATOM 2845 C C . LYS A 1 359 ? -29.785 18.969 0.390 1.00 56.47 359 LYS A C 1
ATOM 2847 O O . LYS A 1 359 ? -29.376 19.441 -0.669 1.00 56.47 359 LYS A O 1
ATOM 2852 N N . THR A 1 360 ? -30.912 18.273 0.504 1.00 45.28 360 THR A N 1
ATOM 2853 C CA . THR A 1 360 ? -32.006 18.204 -0.483 1.00 45.28 360 THR A CA 1
ATOM 2854 C C . THR A 1 360 ? -33.086 19.195 -0.109 1.00 45.28 360 THR A C 1
ATOM 2856 O O . THR A 1 360 ? -33.628 19.827 -1.041 1.00 45.28 360 THR A O 1
#

InterPro domains:
  IPR021936 Protein of unknown function DUF3549 [PF12069] (4-352)

Sequence (360 aa):
MSAFHTLTDFFERSGACYQAFDLGRRVQPLDTSYWQAFESGQRPYAYPWQQTACLGLVFYYPSAPQDPLVWFLKLPLDEQGFIQGGPRDAFVKRLLETLGQQAQQLTDQATSVRLDPLMENNPLVFTPDQERQAIFHAYARQHLQQAPSTHYAPAYAYLTQPEGNAWQTLSLQGIADVALQHTQAGQAQALATQVPAWPTPVLTLLARCLEAVPVAPVLAKALAQNLALRVQNPQTTTTEVASLLRALSHPQTQWDNKELQAALMHPTDQNPWYPYLQDPEVLTTLALKYTHQLEDLSFLQAYLQVLAQQDMSIFKPLLKDLLFMPNLRVLILALIRQAPTDSALAKALTLLVQEAQTKT